Protein AF-0000000084606808 (afdb_homodimer)

Solvent-accessible surface area (backbone atoms only — not comparable to full-atom values): 11299 Å² total; per-residue (Å²): 77,77,67,40,78,45,85,45,70,67,52,46,53,48,52,33,62,76,34,59,33,28,39,36,39,34,27,41,94,86,36,67,66,25,58,64,44,46,63,56,54,49,55,54,29,53,33,79,92,35,65,79,46,44,37,33,34,35,46,41,80,80,39,40,70,60,33,53,73,70,63,59,85,61,65,27,26,37,38,33,28,49,66,55,37,74,37,36,36,36,45,55,56,52,74,69,48,46,54,53,55,58,56,63,79,103,76,79,67,40,80,44,86,45,70,64,53,47,52,47,52,33,62,76,31,59,32,28,39,37,40,35,27,41,94,87,35,66,66,26,58,65,45,46,61,56,53,48,54,53,29,53,34,79,94,35,66,78,45,45,37,34,35,36,44,42,78,81,40,40,70,62,33,56,74,70,61,59,84,60,65,27,26,36,39,34,28,50,66,55,37,72,36,36,37,35,42,55,56,52,73,69,47,46,54,54,55,57,55,63,79,103

Sequence (212 aa):
MPVHNIQTEDEFQRAISEHGLVIVDFFATWDVDSKTLAPIFVEQSNRDDLQDVVFAKVDVDELAALTGRLGVASTPTFFLYRNGHKAFESVEPGPQGLLQFIGEAKMPVHNIQTEDEFQRAISEHGLVIVDFFATWDVDSKTLAPIFVEQSNRDDLQDVVFAKVDVDELAALTGRLGVASTPTFFLYRNGHKAFESVEPGPQGLLQFIGEAK

Nearest PDB structures (foldseek):
  2j23-assembly1_A  TM=9.295E-01  e=1.849E-10  Malassezia sympodialis
  2j23-assembly2_B  TM=9.199E-01  e=2.766E-10  Malassezia sympodialis
  4pom-assembly2_B  TM=9.218E-01  e=1.584E-09  Homo sapiens
  5zf2-assembly1_A  TM=8.920E-01  e=2.435E-07  Edwardsiella piscicida EIB202
  2b5e-assembly1_A  TM=8.194E-01  e=5.095E-07  Saccharomyces cerevisiae

Secondary structure (DSSP, 8-state):
-PPEEE-SHHHHHHHHHH-SEEEEEEE-TT-HHHHHHHHHHHHHHT-GGGTTSEEEEEETTTTHHHHHHTT--SSSEEEEEETTEEEEEEES--HHHHHHHHHTT-/-PPEEE-SHHHHHHHHHH-SEEEEEEE-TT-HHHHHHHHHHHHHHT-GGGTTSEEEEEETTTTHHHHHHTT--SSSEEEEEETTEEEEEEES--HHHHHHHHHTT-

Radius of gyration: 17.09 Å; Cα contacts (8 Å, |Δi|>4): 391; chains: 2; bounding box: 34×46×42 Å

pLDDT: mean 96.35, std 4.08, range [74.06, 98.94]

Structure (mmCIF, N/CA/C/O backbone):
data_AF-0000000084606808-model_v1
#
loop_
_entity.id
_entity.type
_entity.pdbx_description
1 polymer 'Thioredoxin domain-containing protein'
#
loop_
_atom_site.group_PDB
_atom_site.id
_atom_site.type_symbol
_atom_site.label_atom_id
_atom_site.label_alt_id
_atom_site.label_comp_id
_atom_site.label_asym_id
_atom_site.label_entity_id
_atom_site.label_seq_id
_atom_site.pdbx_PDB_ins_code
_atom_site.Cartn_x
_atom_site.Cartn_y
_atom_site.Cartn_z
_atom_site.occupancy
_atom_site.B_iso_or_equiv
_atom_site.auth_seq_id
_atom_site.auth_comp_id
_atom_site.auth_asym_id
_atom_site.auth_atom_id
_atom_site.pdbx_PDB_model_num
ATOM 1 N N . MET A 1 1 ? -3.5 22.891 -0.411 1 74.38 1 MET A N 1
ATOM 2 C CA . MET A 1 1 ? -3.895 22.953 0.994 1 74.38 1 MET A CA 1
ATOM 3 C C . MET A 1 1 ? -2.746 22.531 1.901 1 74.38 1 MET A C 1
ATOM 5 O O . MET A 1 1 ? -1.924 21.688 1.517 1 74.38 1 MET A O 1
ATOM 9 N N . PRO A 1 2 ? -2.715 23.125 3.072 1 89.62 2 PRO A N 1
ATOM 10 C CA . PRO A 1 2 ? -1.572 22.797 3.932 1 89.62 2 PRO A CA 1
ATOM 11 C C . PRO A 1 2 ? -1.576 21.344 4.406 1 89.62 2 PRO A C 1
ATOM 13 O O . PRO A 1 2 ? -2.639 20.734 4.5 1 89.62 2 PRO A O 1
ATOM 16 N N . VAL A 1 3 ? -0.373 20.812 4.586 1 98.06 3 VAL A N 1
ATOM 17 C CA . VAL A 1 3 ? -0.205 19.5 5.207 1 98.06 3 VAL A CA 1
ATOM 18 C C . VAL A 1 3 ? -0.488 19.594 6.703 1 98.06 3 VAL A C 1
ATOM 20 O O . VAL A 1 3 ? 0.134 20.391 7.41 1 98.06 3 VAL A O 1
ATOM 23 N N . HIS A 1 4 ? -1.377 18.797 7.168 1 98.25 4 HIS A N 1
ATOM 24 C CA . HIS A 1 4 ? -1.773 18.844 8.57 1 98.25 4 HIS A CA 1
ATOM 25 C C . HIS A 1 4 ? -0.803 18.047 9.438 1 98.25 4 HIS A C 1
ATOM 27 O O . HIS A 1 4 ? -0.553 16.875 9.18 1 98.25 4 HIS A O 1
ATOM 33 N N . ASN A 1 5 ? -0.332 18.688 10.453 1 98.44 5 ASN A N 1
ATOM 34 C CA . ASN A 1 5 ? 0.54 18.016 11.406 1 98.44 5 ASN A CA 1
ATOM 35 C C . ASN A 1 5 ? -0.261 17.344 12.523 1 98.44 5 ASN A C 1
ATOM 37 O O . ASN A 1 5 ? -0.821 18.031 13.383 1 98.44 5 ASN A O 1
ATOM 41 N N . ILE A 1 6 ? -0.301 16.125 12.562 1 98.81 6 ILE A N 1
ATOM 42 C CA . ILE A 1 6 ? -1.043 15.352 13.555 1 98.81 6 ILE A CA 1
ATOM 43 C C . ILE A 1 6 ? -0.162 15.102 14.781 1 98.81 6 ILE A C 1
ATOM 45 O O . ILE A 1 6 ? 0.944 14.57 14.656 1 98.81 6 ILE A O 1
ATOM 49 N N . GLN A 1 7 ? -0.698 15.398 15.984 1 98.31 7 GLN A N 1
ATOM 50 C CA . GLN A 1 7 ? 0.144 15.32 17.172 1 98.31 7 GLN A CA 1
ATOM 51 C C . GLN A 1 7 ? -0.463 14.391 18.219 1 98.31 7 GLN A C 1
ATOM 53 O O . GLN A 1 7 ? 0.162 14.102 19.234 1 98.31 7 GLN A O 1
ATOM 58 N N . THR A 1 8 ? -1.712 13.953 17.984 1 98.56 8 THR A N 1
ATOM 59 C CA . THR A 1 8 ? -2.355 13.016 18.891 1 98.56 8 THR A CA 1
ATOM 60 C C . THR A 1 8 ? -3.088 11.922 18.109 1 98.56 8 THR A C 1
ATOM 62 O O . THR A 1 8 ? -3.426 12.109 16.938 1 98.56 8 THR A O 1
ATOM 65 N N . GLU A 1 9 ? -3.34 10.883 18.844 1 98.25 9 GLU A N 1
ATOM 66 C CA . GLU A 1 9 ? -4.102 9.797 18.234 1 98.25 9 GLU A CA 1
ATOM 67 C C . GLU A 1 9 ? -5.523 10.234 17.906 1 98.25 9 GLU A C 1
ATOM 69 O O . GLU A 1 9 ? -6.086 9.828 16.875 1 98.25 9 GLU A O 1
ATOM 74 N N . ASP A 1 10 ? -6.043 11.016 18.734 1 98.44 10 ASP A N 1
ATOM 75 C CA . ASP A 1 10 ? -7.391 11.523 18.484 1 98.44 10 ASP A CA 1
ATOM 76 C C . ASP A 1 10 ? -7.445 12.352 17.203 1 98.44 10 ASP A C 1
ATOM 78 O O . ASP A 1 10 ? -8.391 12.234 16.422 1 98.44 10 ASP A O 1
ATOM 82 N N . GLU A 1 11 ? -6.523 13.188 17.031 1 98.56 11 GLU A N 1
ATOM 83 C CA . GLU A 1 11 ? -6.441 13.984 15.812 1 98.56 11 GLU A CA 1
ATOM 84 C C . GLU A 1 11 ? -6.348 13.102 14.57 1 98.56 11 GLU A C 1
ATOM 86 O O . GLU A 1 11 ? -6.973 13.383 13.547 1 98.56 11 GLU A O 1
ATOM 91 N N . PHE A 1 12 ? -5.555 12.078 14.703 1 98.81 12 PHE A N 1
ATOM 92 C CA . PHE A 1 12 ? -5.406 11.117 13.609 1 98.81 12 PHE A CA 1
ATOM 93 C C . PHE A 1 12 ? -6.746 10.492 13.25 1 98.81 12 PHE A C 1
ATOM 95 O O . PHE A 1 12 ? -7.152 10.516 12.086 1 98.81 12 PHE A O 1
ATOM 102 N N . GLN A 1 13 ? -7.445 10.008 14.242 1 98.44 13 GLN A N 1
ATOM 103 C CA . GLN A 1 13 ? -8.734 9.352 14.039 1 98.44 13 GLN A CA 1
ATOM 104 C C . GLN A 1 13 ? -9.742 10.305 13.406 1 98.44 13 GLN A C 1
ATOM 106 O O . GLN A 1 13 ? -10.477 9.922 12.492 1 98.44 13 GLN A O 1
ATOM 111 N N . ARG A 1 14 ? -9.758 11.531 13.867 1 98.44 14 ARG A N 1
ATOM 112 C CA . ARG A 1 14 ? -10.656 12.531 13.312 1 98.44 14 ARG A CA 1
ATOM 113 C C . ARG A 1 14 ? -10.336 12.797 11.844 1 98.44 14 ARG A C 1
ATOM 115 O O . ARG A 1 14 ? -11.242 12.883 11.016 1 98.44 14 ARG A O 1
ATOM 122 N N . ALA A 1 15 ? -9.016 12.875 11.57 1 98.06 15 ALA A N 1
ATOM 123 C CA . ALA A 1 15 ? -8.594 13.18 10.203 1 98.06 15 ALA A CA 1
ATOM 124 C C . ALA A 1 15 ? -9.102 12.117 9.227 1 98.06 15 ALA A C 1
ATOM 126 O O . ALA A 1 15 ? -9.656 12.445 8.172 1 98.06 15 ALA A O 1
ATOM 127 N N . ILE A 1 16 ? -8.977 10.867 9.562 1 97.94 16 ILE A N 1
ATOM 128 C CA . ILE A 1 16 ? -9.297 9.812 8.609 1 97.94 16 ILE A CA 1
ATOM 129 C C . ILE A 1 16 ? -10.805 9.547 8.609 1 97.94 16 ILE A C 1
ATOM 131 O O . ILE A 1 16 ? -11.352 9.039 7.633 1 97.94 16 ILE A O 1
ATOM 135 N N . SER A 1 17 ? -11.492 9.906 9.719 1 97.88 17 SER A N 1
ATOM 136 C CA . SER A 1 17 ? -12.922 9.617 9.805 1 97.88 17 SER A CA 1
ATOM 137 C C . SER A 1 17 ? -13.75 10.758 9.227 1 97.88 17 SER A C 1
ATOM 139 O O . SER A 1 17 ? -14.852 10.539 8.711 1 97.88 17 SER A O 1
ATOM 141 N N . GLU A 1 18 ? -13.25 11.938 9.266 1 97.56 18 GLU A N 1
ATOM 142 C CA . GLU A 1 18 ? -14.047 13.109 8.898 1 97.56 18 GLU A CA 1
ATOM 143 C C . GLU A 1 18 ? -13.836 13.492 7.438 1 97.56 18 GLU A C 1
ATOM 145 O O . GLU A 1 18 ? -14.539 14.352 6.91 1 97.56 18 GLU A O 1
ATOM 150 N N . HIS A 1 19 ? -12.898 12.906 6.824 1 96.69 19 HIS A N 1
ATOM 151 C CA . HIS A 1 19 ? -12.594 13.234 5.438 1 96.69 19 HIS A CA 1
ATOM 152 C C . HIS A 1 19 ? -12.633 11.992 4.555 1 96.69 19 HIS A C 1
ATOM 154 O O . HIS A 1 19 ? -12.242 10.906 4.984 1 96.69 19 HIS A O 1
ATOM 160 N N . GLY A 1 20 ? -13.047 12.172 3.346 1 95.94 20 GLY A N 1
ATOM 161 C CA . GLY A 1 20 ? -13.219 11.062 2.424 1 95.94 20 GLY A CA 1
ATOM 162 C C . GLY A 1 20 ? -11.906 10.508 1.905 1 95.94 20 GLY A C 1
ATOM 163 O O . GLY A 1 20 ? -11.789 9.305 1.658 1 95.94 20 GLY A O 1
ATOM 164 N N . LEU A 1 21 ? -10.93 11.352 1.633 1 97.38 21 LEU A N 1
ATOM 165 C CA . LEU A 1 21 ? -9.617 10.984 1.123 1 97.38 21 LEU A CA 1
ATOM 166 C C . LEU A 1 21 ? -8.508 11.641 1.946 1 97.38 21 LEU A C 1
ATOM 168 O O . LEU A 1 21 ? -8.445 12.867 2.041 1 97.38 21 LEU A O 1
ATOM 172 N N . VAL A 1 22 ? -7.672 10.805 2.58 1 98.44 22 VAL A N 1
ATOM 173 C CA . VAL A 1 22 ? -6.586 11.312 3.412 1 98.44 22 VAL A CA 1
ATOM 174 C C . VAL A 1 22 ? -5.289 10.586 3.064 1 98.44 22 VAL A C 1
ATOM 176 O O . VAL A 1 22 ? -5.258 9.352 2.99 1 98.44 22 VAL A O 1
ATOM 179 N N . ILE A 1 23 ? -4.27 11.281 2.756 1 98.69 23 ILE A N 1
ATOM 180 C CA . ILE A 1 23 ? -2.93 10.719 2.633 1 98.69 23 ILE A CA 1
ATOM 181 C C . ILE A 1 23 ? -2.096 11.109 3.852 1 98.69 23 ILE A C 1
ATOM 183 O O . ILE A 1 23 ? -2.01 12.289 4.203 1 98.69 23 ILE A O 1
ATOM 187 N N . VAL A 1 24 ? -1.528 10.102 4.453 1 98.88 24 VAL A N 1
ATOM 188 C CA . VAL A 1 24 ? -0.746 10.352 5.66 1 98.88 24 VAL A CA 1
ATOM 189 C C . VAL A 1 24 ? 0.715 9.984 5.414 1 98.88 24 VAL A C 1
ATOM 191 O O . VAL A 1 24 ? 1.016 8.867 4.973 1 98.88 24 VAL A O 1
ATOM 194 N N . ASP A 1 25 ? 1.573 10.914 5.68 1 98.88 25 ASP A N 1
ATOM 195 C CA . ASP A 1 25 ? 3.021 10.727 5.68 1 98.88 25 ASP A CA 1
ATOM 196 C C . ASP A 1 25 ? 3.523 10.359 7.078 1 98.88 25 ASP A C 1
ATOM 198 O O . ASP A 1 25 ? 3.516 11.195 7.98 1 98.88 25 ASP A O 1
ATOM 202 N N . PHE A 1 26 ? 3.875 9.156 7.27 1 98.94 26 PHE A N 1
ATOM 203 C CA . PHE A 1 26 ? 4.578 8.758 8.484 1 98.94 26 PHE A CA 1
ATOM 204 C C . PHE A 1 26 ? 6.078 8.977 8.336 1 98.94 26 PHE A C 1
ATOM 206 O O . PHE A 1 26 ? 6.742 8.273 7.574 1 98.94 26 PHE A O 1
ATOM 213 N N . PHE A 1 27 ? 6.574 9.883 9.133 1 98.81 27 PHE A N 1
ATOM 214 C CA . PHE A 1 27 ? 7.941 10.344 8.906 1 98.81 27 PHE A CA 1
ATOM 215 C C . PHE A 1 27 ? 8.711 10.406 10.219 1 98.81 27 PHE A C 1
ATOM 217 O O . PHE A 1 27 ? 8.125 10.258 11.297 1 98.81 27 PHE A O 1
ATOM 224 N N . ALA A 1 28 ? 9.992 10.531 10.047 1 98.69 28 ALA A N 1
ATOM 225 C CA . ALA A 1 28 ? 10.883 10.875 11.156 1 98.69 28 ALA A CA 1
ATOM 226 C C . ALA A 1 28 ? 11.727 12.102 10.828 1 98.69 28 ALA A C 1
ATOM 228 O O . ALA A 1 28 ? 12.188 12.258 9.695 1 98.69 28 ALA A O 1
ATOM 229 N N . THR A 1 29 ? 11.961 12.938 11.797 1 97.75 29 THR A N 1
ATOM 230 C CA . THR A 1 29 ? 12.688 14.18 11.562 1 97.75 29 THR A CA 1
ATOM 231 C C . THR A 1 29 ? 14.164 13.898 11.281 1 97.75 29 THR A C 1
ATOM 233 O O . THR A 1 29 ? 14.859 14.719 10.695 1 97.75 29 THR A O 1
ATOM 236 N N . TRP A 1 30 ? 14.688 12.758 11.719 1 98.12 30 TRP A N 1
ATOM 237 C CA . TRP A 1 30 ? 16.109 12.414 11.586 1 98.12 30 TRP A CA 1
ATOM 238 C C . TRP A 1 30 ? 16.328 11.539 10.352 1 98.12 30 TRP A C 1
ATOM 240 O O . TRP A 1 30 ? 17.453 11.094 10.109 1 98.12 30 TRP A O 1
ATOM 250 N N . ASP A 1 31 ? 15.406 11.305 9.672 1 97.56 31 ASP A N 1
ATOM 251 C CA . ASP A 1 31 ? 15.516 10.414 8.523 1 97.56 31 ASP A CA 1
ATOM 252 C C . ASP A 1 31 ? 15.664 11.211 7.223 1 97.56 31 ASP A C 1
ATOM 254 O O . ASP A 1 31 ? 14.773 11.969 6.848 1 97.56 31 ASP A O 1
ATOM 258 N N . VAL A 1 32 ? 16.672 10.984 6.457 1 97.75 32 VAL A N 1
ATOM 259 C CA . VAL A 1 32 ? 17.047 11.781 5.293 1 97.75 32 VAL A CA 1
ATOM 260 C C . VAL A 1 32 ? 16 11.609 4.191 1 97.75 32 VAL A C 1
ATOM 262 O O . VAL A 1 32 ? 15.633 12.578 3.521 1 97.75 32 VAL A O 1
ATOM 265 N N . ASP A 1 33 ? 15.555 10.422 3.98 1 98 33 ASP A N 1
ATOM 266 C CA . ASP A 1 33 ? 14.555 10.18 2.947 1 98 33 ASP A CA 1
ATOM 267 C C . ASP A 1 33 ? 13.25 10.898 3.268 1 98 33 ASP A C 1
ATOM 269 O O . ASP A 1 33 ? 12.602 11.453 2.375 1 98 33 ASP A O 1
ATOM 273 N N . SER A 1 34 ? 12.867 10.875 4.473 1 98.5 34 SER A N 1
ATOM 274 C CA . SER A 1 34 ? 11.695 11.641 4.891 1 98.5 34 SER A CA 1
ATOM 275 C C . SER A 1 34 ? 11.859 13.125 4.574 1 98.5 34 SER A C 1
ATOM 277 O O . SER A 1 34 ? 10.945 13.758 4.043 1 98.5 34 SER A O 1
ATOM 279 N N . LYS A 1 35 ? 12.977 13.586 4.93 1 98.06 35 LYS A N 1
ATOM 280 C CA . LYS A 1 35 ? 13.25 15 4.684 1 98.06 35 LYS A CA 1
ATOM 281 C C . LYS A 1 35 ? 13.227 15.312 3.188 1 98.06 35 LYS A C 1
ATOM 283 O O . LYS A 1 35 ? 12.711 16.359 2.771 1 98.06 35 LYS A O 1
ATOM 288 N N . THR A 1 36 ? 13.719 14.477 2.438 1 98.12 36 THR A N 1
ATOM 289 C CA . THR A 1 36 ? 13.812 14.648 0.992 1 98.12 36 THR A CA 1
ATOM 290 C C . THR A 1 36 ? 12.422 14.672 0.361 1 98.12 36 THR A C 1
ATOM 292 O O . THR A 1 36 ? 12.172 15.43 -0.577 1 98.12 36 THR A O 1
ATOM 295 N N . LEU A 1 37 ? 11.508 13.883 0.848 1 98.44 37 LEU A N 1
ATOM 296 C CA . LEU A 1 37 ? 10.195 13.734 0.219 1 98.44 37 LEU A CA 1
ATOM 297 C C . LEU A 1 37 ? 9.227 14.789 0.738 1 98.44 37 LEU A C 1
ATOM 299 O O . LEU A 1 37 ? 8.203 15.062 0.098 1 98.44 37 LEU A O 1
ATOM 303 N N . ALA A 1 38 ? 9.547 15.367 1.832 1 98.19 38 ALA A N 1
ATOM 304 C CA . ALA A 1 38 ? 8.633 16.297 2.49 1 98.19 38 ALA A CA 1
ATOM 305 C C . ALA A 1 38 ? 8.25 17.453 1.557 1 98.19 38 ALA A C 1
ATOM 307 O O . ALA A 1 38 ? 7.066 17.75 1.39 1 98.19 38 ALA A O 1
ATOM 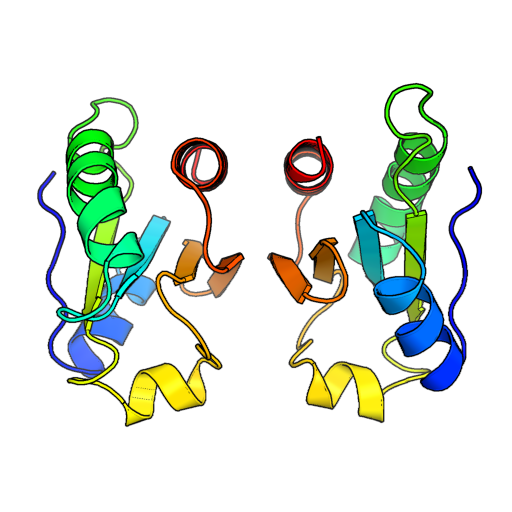308 N N . PRO A 1 39 ? 9.242 18.078 0.865 1 98.12 39 PRO A N 1
ATOM 309 C CA . PRO A 1 39 ? 8.867 19.188 -0.025 1 98.12 39 PRO A CA 1
ATOM 310 C C . PRO A 1 39 ? 7.973 18.734 -1.177 1 98.12 39 PRO A C 1
ATOM 312 O O . PRO A 1 39 ? 7.102 19.484 -1.619 1 98.12 39 PRO A O 1
ATOM 315 N N . ILE A 1 40 ? 8.211 17.578 -1.669 1 98 40 ILE A N 1
ATOM 316 C CA . ILE A 1 40 ? 7.387 17.031 -2.742 1 98 40 ILE A CA 1
ATOM 317 C C . ILE A 1 40 ? 5.957 16.828 -2.242 1 98 40 ILE A C 1
ATOM 319 O O . ILE A 1 40 ? 4.996 17.172 -2.93 1 98 40 ILE A O 1
ATOM 323 N N . PHE A 1 41 ? 5.863 16.297 -1.065 1 98.62 41 PHE A N 1
ATOM 324 C CA . PHE A 1 41 ? 4.57 16.062 -0.44 1 98.62 41 PHE A CA 1
ATOM 325 C C . PHE A 1 41 ? 3.799 17.359 -0.274 1 98.62 41 PHE A C 1
ATOM 327 O O . PHE A 1 41 ? 2.613 17.438 -0.603 1 98.62 41 PHE A O 1
ATOM 334 N N . VAL A 1 42 ? 4.441 18.375 0.114 1 98.12 42 VAL A N 1
ATOM 335 C CA . VAL A 1 42 ? 3.844 19.703 0.295 1 98.12 42 VAL A CA 1
ATOM 336 C C . VAL A 1 42 ? 3.416 20.266 -1.058 1 98.12 42 VAL A C 1
ATOM 338 O O . VAL A 1 42 ? 2.316 20.812 -1.191 1 98.12 42 VAL A O 1
ATOM 341 N N . GLU A 1 43 ? 4.297 20.125 -1.993 1 97.5 43 GLU A N 1
ATOM 342 C CA . GLU A 1 43 ? 3.975 20.609 -3.332 1 97.5 43 GLU A CA 1
ATOM 343 C C . GLU A 1 43 ? 2.703 19.953 -3.865 1 97.5 43 GLU A C 1
ATOM 345 O O . GLU A 1 43 ? 1.845 20.641 -4.438 1 97.5 43 GLU A O 1
ATOM 350 N N . GLN A 1 44 ? 2.598 18.672 -3.682 1 97.25 44 GLN A N 1
ATOM 351 C CA . GLN A 1 44 ? 1.424 17.938 -4.148 1 97.25 44 GLN A CA 1
ATOM 352 C C . GLN A 1 44 ? 0.17 18.375 -3.398 1 97.25 44 GLN A C 1
ATOM 354 O O . GLN A 1 44 ? -0.913 18.469 -3.982 1 97.25 44 GLN A O 1
ATOM 359 N N . SER A 1 45 ? 0.28 18.688 -2.146 1 97.56 45 SER A N 1
ATOM 360 C CA . SER A 1 45 ? -0.859 19.109 -1.334 1 97.56 45 SER A CA 1
ATOM 361 C C . SER A 1 45 ? -1.44 20.422 -1.827 1 97.56 45 SER A C 1
ATOM 363 O O . SER A 1 45 ? -2.584 20.766 -1.515 1 97.56 45 SER A O 1
ATOM 365 N N . ASN A 1 46 ? -0.677 21.125 -2.598 1 96.88 46 ASN A N 1
ATOM 366 C CA . ASN A 1 46 ? -1.09 22.438 -3.059 1 96.88 46 ASN A CA 1
ATOM 367 C C . ASN A 1 46 ? -1.698 22.391 -4.457 1 96.88 46 ASN A C 1
ATOM 369 O O . ASN A 1 46 ? -2.17 23.391 -4.977 1 96.88 46 ASN A O 1
ATOM 373 N N . ARG A 1 47 ? -1.722 21.281 -4.992 1 95.81 47 ARG A N 1
ATOM 374 C CA . ARG A 1 47 ? -2.252 21.156 -6.348 1 95.81 47 ARG A CA 1
ATOM 375 C C . ARG A 1 47 ? -3.764 21.359 -6.363 1 95.81 47 ARG A C 1
ATOM 377 O O . ARG A 1 47 ? -4.469 20.859 -5.484 1 95.81 47 ARG A O 1
ATOM 384 N N . ASP A 1 48 ? -4.242 21.891 -7.453 1 94.12 48 ASP A N 1
ATOM 385 C CA . ASP A 1 48 ? -5.656 22.219 -7.594 1 94.12 48 ASP A CA 1
ATOM 386 C C . ASP A 1 48 ? -6.496 20.953 -7.762 1 94.12 48 ASP A C 1
ATOM 388 O O . ASP A 1 48 ? -7.629 20.891 -7.285 1 94.12 48 ASP A O 1
ATOM 392 N N . ASP A 1 49 ? -5.973 20.047 -8.375 1 93.62 49 ASP A N 1
ATOM 393 C CA . ASP A 1 49 ? -6.742 18.844 -8.672 1 93.62 49 ASP A CA 1
ATOM 394 C C . ASP A 1 49 ? -6.754 17.891 -7.48 1 93.62 49 ASP A C 1
ATOM 396 O O . ASP A 1 49 ? -7.348 16.797 -7.547 1 93.62 49 ASP A O 1
ATOM 400 N N . LEU A 1 50 ? -6.121 18.281 -6.375 1 95.5 50 LEU A N 1
ATOM 401 C CA . LEU A 1 50 ? -6.066 17.453 -5.176 1 95.5 50 LEU A CA 1
ATOM 402 C C . LEU A 1 50 ? -6.672 18.188 -3.98 1 95.5 50 LEU A C 1
ATOM 404 O O . LEU A 1 50 ? -6.375 17.859 -2.83 1 95.5 50 LEU A O 1
ATOM 408 N N . GLN A 1 51 ? -7.477 19.062 -4.246 1 93.88 51 GLN A N 1
ATOM 409 C CA . GLN A 1 51 ? -8.039 19.922 -3.205 1 93.88 51 GLN A CA 1
ATOM 410 C C . GLN A 1 51 ? -8.984 19.141 -2.299 1 93.88 51 GLN A C 1
ATOM 412 O O . GLN A 1 51 ? -9.242 19.531 -1.162 1 93.88 51 GLN A O 1
ATOM 417 N N . ASP A 1 52 ? -9.469 18.047 -2.799 1 94.44 52 ASP A N 1
ATOM 418 C CA . ASP A 1 52 ? -10.391 17.234 -2.012 1 94.44 52 ASP A CA 1
ATOM 419 C C . ASP A 1 52 ? -9.648 16.188 -1.188 1 94.44 52 ASP A C 1
ATOM 421 O O . ASP A 1 52 ? -10.266 15.414 -0.448 1 94.44 52 ASP A O 1
ATOM 425 N N . VAL A 1 53 ? -8.375 16.203 -1.275 1 97.25 53 VAL A N 1
ATOM 426 C CA . VAL A 1 53 ? -7.543 15.25 -0.54 1 97.25 53 VAL A CA 1
ATOM 427 C C . VAL A 1 53 ? -6.898 15.953 0.654 1 97.25 53 VAL A C 1
ATOM 429 O O . VAL A 1 53 ? -6.293 17.016 0.505 1 97.25 53 VAL A O 1
ATOM 432 N N . VAL A 1 54 ? -7.039 15.375 1.827 1 98 54 VAL A N 1
ATOM 433 C CA . VAL A 1 54 ? -6.355 15.891 3.006 1 98 54 VAL A CA 1
ATOM 434 C C . VAL A 1 54 ? -4.957 15.281 3.104 1 98 54 VAL A C 1
ATOM 436 O O . VAL A 1 54 ? -4.801 14.062 3.037 1 98 54 VAL A O 1
ATOM 439 N N . PHE A 1 55 ? -4.004 16.109 3.156 1 98.69 55 PHE A N 1
ATOM 440 C CA . PHE A 1 55 ? -2.625 15.695 3.393 1 98.69 55 PHE A CA 1
ATOM 441 C C . PHE A 1 55 ? -2.244 15.883 4.855 1 98.69 55 PHE A C 1
ATOM 443 O O . PHE A 1 55 ? -2.424 16.969 5.414 1 98.69 55 PHE A O 1
ATOM 450 N N . ALA A 1 56 ? -1.775 14.828 5.496 1 98.88 56 ALA A N 1
ATOM 451 C CA . ALA A 1 56 ? -1.378 14.875 6.902 1 98.88 56 ALA A CA 1
ATOM 452 C C . ALA A 1 56 ? -0.006 14.242 7.105 1 98.88 56 ALA A C 1
ATOM 454 O O . ALA A 1 56 ? 0.491 13.523 6.23 1 98.88 56 ALA A O 1
ATOM 455 N N . LYS A 1 57 ? 0.587 14.57 8.18 1 98.81 57 LYS A N 1
ATOM 456 C CA . LYS A 1 57 ? 1.869 13.961 8.523 1 98.81 57 LYS A CA 1
ATOM 457 C C . LYS A 1 57 ? 1.917 13.586 10 1 98.81 57 LYS A C 1
ATOM 459 O O . LYS A 1 57 ? 1.358 14.289 10.844 1 98.81 57 LYS A O 1
ATOM 464 N N . VAL A 1 58 ? 2.535 12.508 10.289 1 98.88 58 VAL A N 1
ATOM 465 C CA . VAL A 1 58 ? 2.676 11.953 11.633 1 98.88 58 VAL A CA 1
ATOM 466 C C . VAL A 1 58 ? 4.141 11.617 11.906 1 98.88 58 VAL A C 1
ATOM 468 O O . VAL A 1 58 ? 4.758 10.852 11.164 1 98.88 58 VAL A O 1
ATOM 471 N N . ASP A 1 59 ? 4.676 12.203 12.945 1 98.88 59 ASP A N 1
ATOM 472 C CA . ASP A 1 59 ? 6.016 11.852 13.398 1 98.88 59 ASP A CA 1
ATOM 473 C C . ASP A 1 59 ? 6.008 10.531 14.164 1 98.88 59 ASP A C 1
ATOM 475 O O . ASP A 1 59 ? 5.387 10.422 15.227 1 98.88 59 ASP A O 1
ATOM 479 N N . VAL A 1 60 ? 6.738 9.555 13.633 1 98.69 60 VAL A N 1
ATOM 480 C CA . VAL A 1 60 ? 6.656 8.203 14.18 1 98.69 60 VAL A CA 1
ATOM 481 C C . VAL A 1 60 ? 7.266 8.172 15.578 1 98.69 60 VAL A C 1
ATOM 483 O O . VAL A 1 60 ? 6.906 7.324 16.406 1 98.69 60 VAL A O 1
ATOM 486 N N . ASP A 1 61 ? 8.164 9.055 15.844 1 98.38 61 ASP A N 1
ATOM 487 C CA . ASP A 1 61 ? 8.766 9.125 17.172 1 98.38 61 ASP A CA 1
ATOM 488 C C . ASP A 1 61 ? 7.797 9.734 18.188 1 98.38 61 ASP A C 1
ATOM 490 O O . ASP A 1 61 ? 7.73 9.289 19.328 1 98.38 61 ASP A O 1
ATOM 494 N N . GLU A 1 62 ? 7.012 10.711 17.781 1 98.31 62 GLU A N 1
ATOM 495 C CA . GLU A 1 62 ? 6.082 11.414 18.656 1 98.31 62 GLU A CA 1
ATOM 496 C C . GLU A 1 62 ? 4.848 10.57 18.938 1 98.31 62 GLU A C 1
ATOM 498 O O . GLU A 1 62 ? 4.258 10.664 20.016 1 98.31 62 GLU A O 1
ATOM 503 N N . LEU A 1 63 ? 4.441 9.797 17.984 1 98.56 63 LEU A N 1
ATOM 504 C CA . LEU A 1 63 ? 3.266 8.945 18.141 1 98.56 63 LEU A CA 1
ATOM 505 C C . LEU A 1 63 ? 3.619 7.48 17.938 1 98.56 63 LEU A C 1
ATOM 507 O O . LEU A 1 63 ? 2.98 6.785 17.156 1 98.56 63 LEU A O 1
ATOM 511 N N . ALA A 1 64 ? 4.539 7.02 18.703 1 97.88 64 ALA A N 1
ATOM 512 C CA . ALA A 1 64 ? 5.129 5.691 18.547 1 97.88 64 ALA A CA 1
ATOM 513 C C . ALA A 1 64 ? 4.086 4.602 18.781 1 97.88 64 ALA A C 1
ATOM 515 O O . ALA A 1 64 ? 4.051 3.604 18.047 1 97.88 64 ALA A O 1
ATOM 516 N N . ALA A 1 65 ? 3.285 4.785 19.734 1 98.06 65 ALA A N 1
ATOM 517 C CA . ALA A 1 65 ? 2.266 3.781 20.031 1 98.06 65 ALA A CA 1
ATOM 518 C C . ALA A 1 65 ? 1.298 3.619 18.859 1 98.06 65 ALA A C 1
ATOM 520 O O . ALA A 1 65 ? 0.973 2.496 18.469 1 98.06 65 ALA A O 1
ATOM 521 N N . LEU A 1 66 ? 0.843 4.695 18.297 1 98.06 66 LEU A N 1
ATOM 522 C CA . LEU A 1 66 ? -0.074 4.68 17.172 1 98.06 66 LEU A CA 1
ATOM 523 C C . LEU A 1 66 ? 0.567 4.008 15.961 1 98.06 66 LEU A C 1
ATOM 525 O O . LEU A 1 66 ? -0.022 3.102 15.367 1 98.06 66 LEU A O 1
ATOM 529 N N . THR A 1 67 ? 1.814 4.441 15.617 1 98.12 67 THR A N 1
ATOM 530 C CA . THR A 1 67 ? 2.445 3.949 14.391 1 98.12 67 THR A CA 1
ATOM 531 C C . THR A 1 67 ? 2.82 2.477 14.531 1 98.12 67 THR A C 1
ATOM 533 O O . THR A 1 67 ? 2.781 1.727 13.555 1 98.12 67 THR A O 1
ATOM 536 N N . GLY A 1 68 ? 3.172 2.066 15.758 1 96.31 68 GLY A N 1
ATOM 537 C CA . GLY A 1 68 ? 3.365 0.647 16.016 1 96.31 68 GLY A CA 1
ATOM 538 C C . GLY A 1 68 ? 2.123 -0.182 15.75 1 96.31 68 GLY A C 1
ATOM 539 O O . GLY A 1 68 ? 2.189 -1.215 15.078 1 96.31 68 GLY A O 1
ATOM 540 N N . ARG A 1 69 ? 1.004 0.296 16.203 1 95.69 69 ARG A N 1
ATOM 541 C CA . ARG A 1 69 ? -0.259 -0.411 16 1 95.69 69 ARG A CA 1
ATOM 542 C C . ARG A 1 69 ? -0.647 -0.452 14.531 1 95.69 69 ARG A C 1
ATOM 544 O O . ARG A 1 69 ? -1.287 -1.404 14.078 1 95.69 69 ARG A O 1
ATOM 551 N N . LEU A 1 70 ? -0.273 0.544 13.852 1 95.94 70 LEU A N 1
ATOM 552 C CA . LEU A 1 70 ? -0.618 0.629 12.438 1 95.94 70 LEU A CA 1
ATOM 553 C C . LEU A 1 70 ? 0.342 -0.202 11.586 1 95.94 70 LEU A C 1
ATOM 555 O O . LEU A 1 70 ? 0.147 -0.344 10.383 1 95.94 70 LEU A O 1
ATOM 559 N N . GLY A 1 71 ? 1.388 -0.652 12.227 1 93.75 71 GLY A N 1
ATOM 560 C CA . GLY A 1 71 ? 2.334 -1.503 11.523 1 93.75 71 GLY A CA 1
ATOM 561 C C . GLY A 1 71 ? 3.344 -0.72 10.703 1 93.75 71 GLY A C 1
ATOM 562 O O . GLY A 1 71 ? 3.914 -1.245 9.742 1 93.75 71 GLY A O 1
ATOM 563 N N . VAL A 1 72 ? 3.539 0.521 11.008 1 97.06 72 VAL A N 1
ATOM 564 C CA . VAL A 1 72 ? 4.555 1.321 10.336 1 97.06 72 VAL A CA 1
ATOM 565 C C . VAL A 1 72 ? 5.938 0.948 10.859 1 97.06 72 VAL A C 1
ATOM 567 O O . VAL A 1 72 ? 6.293 1.28 11.992 1 97.06 72 VAL A O 1
ATOM 570 N N . ALA A 1 73 ? 6.715 0.35 10.039 1 93.06 73 ALA A N 1
ATOM 571 C CA . ALA A 1 73 ? 7.973 -0.219 10.516 1 93.06 73 ALA A CA 1
ATOM 572 C C . ALA A 1 73 ? 9.164 0.563 9.984 1 93.06 73 ALA A C 1
ATOM 574 O O . ALA A 1 73 ? 10.297 0.37 10.438 1 93.06 73 ALA A O 1
ATOM 575 N N . SER A 1 74 ? 8.906 1.388 9.062 1 96.75 74 SER A N 1
ATOM 576 C CA . SER A 1 74 ? 9.977 2.195 8.477 1 96.75 74 SER A CA 1
ATOM 577 C C . SER A 1 74 ? 9.438 3.518 7.941 1 96.75 74 SER A C 1
ATOM 579 O O . SER A 1 74 ? 8.219 3.691 7.809 1 96.75 74 SER A O 1
ATOM 581 N N . THR A 1 75 ? 10.414 4.434 7.723 1 98 75 THR A N 1
ATOM 582 C CA . THR A 1 75 ? 10.031 5.746 7.223 1 98 75 THR A CA 1
ATOM 583 C C . THR A 1 75 ? 10.867 6.133 6.008 1 98 75 THR A C 1
ATOM 585 O O . THR A 1 75 ? 12.008 5.691 5.871 1 98 75 THR A O 1
ATOM 588 N N . PRO A 1 76 ? 10.242 6.977 5.145 1 98.56 76 PRO A N 1
ATOM 589 C CA . PRO A 1 76 ? 8.836 7.387 5.172 1 98.56 76 PRO A CA 1
ATOM 590 C C . PRO A 1 76 ? 7.891 6.281 4.711 1 98.56 76 PRO A C 1
ATOM 592 O O . PRO A 1 76 ? 8.281 5.418 3.918 1 98.56 76 PRO A O 1
ATOM 595 N N . THR A 1 77 ? 6.77 6.141 5.266 1 98.62 77 THR A N 1
ATOM 596 C CA . THR A 1 77 ? 5.656 5.301 4.836 1 98.62 77 THR A CA 1
ATOM 597 C C . THR A 1 77 ? 4.395 6.137 4.629 1 98.62 77 THR A C 1
ATOM 599 O O . THR A 1 77 ? 4.102 7.031 5.422 1 98.62 77 THR A O 1
ATOM 602 N N . PHE A 1 78 ? 3.689 5.863 3.557 1 98.69 78 PHE A N 1
ATOM 603 C CA . PHE A 1 78 ? 2.486 6.621 3.236 1 98.69 78 PHE A CA 1
ATOM 604 C C . PHE A 1 78 ? 1.263 5.711 3.209 1 98.69 78 PHE A C 1
ATOM 606 O O . PHE A 1 78 ? 1.322 4.598 2.682 1 98.69 78 PHE A O 1
ATOM 613 N N . PHE A 1 79 ? 0.22 6.18 3.828 1 98.56 79 PHE A N 1
ATOM 614 C CA . PHE A 1 79 ? -1.077 5.52 3.746 1 98.56 79 PHE A CA 1
ATOM 615 C C . PHE A 1 79 ? -2.088 6.398 3.02 1 98.56 79 PHE A C 1
ATOM 617 O O . PHE A 1 79 ? -2.109 7.613 3.211 1 98.56 79 PHE A O 1
ATOM 624 N N . LEU A 1 80 ? -2.881 5.824 2.207 1 98 80 LEU A N 1
ATOM 625 C CA . LEU A 1 80 ? -4.082 6.449 1.662 1 98 80 LEU A CA 1
ATOM 626 C C . LEU A 1 80 ? -5.336 5.867 2.309 1 98 80 LEU A C 1
ATOM 628 O O . LEU A 1 80 ? -5.562 4.656 2.256 1 98 80 LEU A O 1
ATOM 632 N N . TYR A 1 81 ? -6.078 6.723 2.93 1 98.06 81 TYR A N 1
ATOM 633 C CA . TYR A 1 81 ? -7.352 6.332 3.52 1 98.06 81 TYR A CA 1
ATOM 634 C C . TYR A 1 81 ? -8.516 6.793 2.65 1 98.06 81 TYR A C 1
ATOM 636 O O . TYR A 1 81 ? -8.5 7.906 2.115 1 98.06 81 TYR A O 1
ATOM 644 N N . ARG A 1 82 ? -9.453 5.938 2.496 1 96.38 82 ARG A N 1
ATOM 645 C CA . ARG A 1 82 ? -10.742 6.219 1.866 1 96.38 82 ARG A CA 1
ATOM 646 C C . ARG A 1 82 ? -11.891 5.938 2.822 1 96.38 82 ARG A C 1
ATOM 648 O O . ARG A 1 82 ? -12.133 4.785 3.188 1 96.38 82 ARG A O 1
ATOM 655 N N . ASN A 1 83 ? -12.477 6.996 3.248 1 96.19 83 ASN A N 1
ATOM 656 C CA . ASN A 1 83 ? -13.625 6.887 4.141 1 96.19 83 ASN A CA 1
ATOM 657 C C . ASN A 1 83 ? -13.281 6.094 5.398 1 96.19 83 ASN A C 1
ATOM 659 O O . ASN A 1 83 ? -14.008 5.168 5.77 1 96.19 83 ASN A O 1
ATOM 663 N N . GLY A 1 84 ? -12.141 6.391 5.855 1 96.56 84 GLY A N 1
ATOM 664 C CA . GLY A 1 84 ? -11.75 5.867 7.156 1 96.56 84 GLY A CA 1
ATOM 665 C C . GLY A 1 84 ? -11.016 4.543 7.066 1 96.56 84 GLY A C 1
ATOM 666 O O . GLY A 1 84 ? -10.492 4.047 8.07 1 96.56 84 GLY A O 1
ATOM 667 N N . HIS A 1 85 ? -10.922 3.969 5.836 1 95.38 85 HIS A N 1
ATOM 668 C CA . HIS A 1 85 ? -10.281 2.676 5.629 1 95.38 85 HIS A CA 1
ATOM 669 C C . HIS A 1 85 ? -8.984 2.822 4.836 1 95.38 85 HIS A C 1
ATOM 671 O O . HIS A 1 85 ? -8.938 3.559 3.85 1 95.38 85 HIS A O 1
ATOM 677 N N . LYS A 1 86 ? -7.945 2.127 5.336 1 96.75 86 LYS A N 1
ATOM 678 C CA . LYS A 1 86 ? -6.691 2.152 4.586 1 96.75 86 LYS A CA 1
ATOM 679 C C . LYS A 1 86 ? -6.836 1.423 3.252 1 96.75 86 LYS A C 1
ATOM 681 O O . LYS A 1 86 ? -7.121 0.224 3.221 1 96.75 86 LYS A O 1
ATOM 686 N N . ALA A 1 87 ? -6.594 2.16 2.186 1 95.94 87 ALA A N 1
ATOM 687 C CA . ALA A 1 87 ? -6.773 1.605 0.846 1 95.94 87 ALA A CA 1
ATOM 688 C C . ALA A 1 87 ? -5.43 1.234 0.222 1 95.94 87 ALA A C 1
ATOM 690 O O . ALA A 1 87 ? -5.32 0.224 -0.477 1 95.94 87 ALA A O 1
ATOM 691 N N . PHE A 1 88 ? -4.41 2.104 0.408 1 96.44 88 PHE A N 1
ATOM 692 C CA . PHE A 1 88 ? -3.088 1.897 -0.176 1 96.44 88 PHE A CA 1
ATOM 693 C C . PHE A 1 88 ? -1.993 2.219 0.834 1 96.44 88 PHE A C 1
ATOM 695 O O . PHE A 1 88 ? -2.203 3.016 1.752 1 96.44 88 PHE A O 1
ATOM 702 N N . GLU A 1 89 ? -0.921 1.558 0.653 1 97.12 89 GLU A N 1
ATOM 703 C CA . GLU A 1 89 ? 0.289 1.801 1.431 1 97.12 89 GLU A CA 1
ATOM 704 C C . GLU A 1 89 ? 1.529 1.783 0.542 1 97.12 89 GLU A C 1
ATOM 706 O O . GLU A 1 89 ? 1.637 0.958 -0.367 1 97.12 89 GLU A O 1
ATOM 711 N N . SER A 1 90 ? 2.416 2.693 0.784 1 97.5 90 SER A N 1
ATOM 712 C CA . SER A 1 90 ? 3.725 2.727 0.141 1 97.5 90 SER A CA 1
ATOM 713 C C . SER A 1 90 ? 4.844 2.838 1.171 1 97.5 90 SER A C 1
ATOM 715 O O . SER A 1 90 ? 4.852 3.762 1.988 1 97.5 90 SER A O 1
ATOM 717 N N . VAL A 1 91 ? 5.746 1.9 1.094 1 97.5 91 VAL A N 1
ATOM 718 C CA . VAL A 1 91 ? 6.832 1.85 2.068 1 97.5 91 VAL A CA 1
ATOM 719 C C . VAL A 1 91 ? 8.117 2.365 1.432 1 97.5 91 VAL A C 1
ATOM 721 O O . VAL A 1 91 ? 8.625 1.776 0.474 1 97.5 91 VAL A O 1
ATOM 724 N N . GLU A 1 92 ? 8.672 3.451 1.968 1 96.56 92 GLU A N 1
ATOM 725 C CA . GLU A 1 92 ? 9.938 4.059 1.566 1 96.56 92 GLU A CA 1
ATOM 726 C C . GLU A 1 92 ? 9.984 4.281 0.058 1 96.56 92 GLU A C 1
ATOM 728 O O . GLU A 1 92 ? 10.945 3.881 -0.603 1 96.56 92 GLU A O 1
ATOM 733 N N . PRO A 1 93 ? 8.969 5.016 -0.355 1 94.38 93 PRO A N 1
ATOM 734 C CA . PRO A 1 93 ? 9 5.32 -1.787 1 94.38 93 PRO A CA 1
ATOM 735 C C . PRO A 1 93 ? 10.086 6.328 -2.15 1 94.38 93 PRO A C 1
ATOM 737 O O . PRO A 1 93 ? 10.531 7.098 -1.294 1 94.38 93 PRO A O 1
ATOM 740 N N . GLY A 1 94 ? 10.719 6.211 -3.381 1 94.12 94 GLY A N 1
ATOM 741 C CA . GLY A 1 94 ? 11.461 7.34 -3.914 1 94.12 94 GLY A CA 1
ATOM 742 C C . GLY A 1 94 ? 10.57 8.453 -4.426 1 94.12 94 GLY A C 1
ATOM 743 O O . GLY A 1 94 ? 9.352 8.406 -4.262 1 94.12 94 GLY A O 1
ATOM 744 N N . PRO A 1 95 ? 11.164 9.523 -4.879 1 96.31 95 PRO A N 1
ATOM 745 C CA . PRO A 1 95 ? 10.359 10.648 -5.371 1 96.31 95 PRO A CA 1
ATOM 746 C C . PRO A 1 95 ? 9.312 10.219 -6.395 1 96.31 95 PRO A C 1
ATOM 748 O O . PRO A 1 95 ? 8.141 10.602 -6.281 1 96.31 95 PRO A O 1
ATOM 751 N N . GLN A 1 96 ? 9.695 9.445 -7.348 1 93.12 96 GLN A N 1
ATOM 752 C CA . GLN A 1 96 ? 8.758 8.992 -8.367 1 93.12 96 GLN A CA 1
ATOM 753 C C . GLN A 1 96 ? 7.68 8.094 -7.77 1 93.12 96 GLN A C 1
ATOM 755 O O . GLN A 1 96 ? 6.512 8.172 -8.156 1 93.12 96 GLN A O 1
ATOM 760 N N . GLY A 1 97 ? 8.102 7.258 -6.824 1 92.94 97 GLY A N 1
ATOM 761 C CA . GLY A 1 97 ? 7.16 6.391 -6.137 1 92.94 97 GLY A CA 1
ATOM 762 C C . GLY A 1 97 ? 6.109 7.156 -5.352 1 92.94 97 GLY A C 1
ATOM 763 O O . GLY A 1 97 ? 4.938 6.777 -5.34 1 92.94 97 GLY A O 1
ATOM 764 N N . LEU A 1 98 ? 6.543 8.227 -4.754 1 96.62 98 LEU A N 1
ATOM 765 C CA . LEU A 1 98 ? 5.602 9.055 -4.012 1 96.62 98 LEU A CA 1
ATOM 766 C C . LEU A 1 98 ? 4.57 9.68 -4.945 1 96.62 98 LEU A C 1
ATOM 768 O O . LEU A 1 98 ? 3.375 9.68 -4.645 1 96.62 98 LEU A O 1
ATOM 772 N N . LEU A 1 99 ? 5.02 10.156 -6.066 1 94.62 99 LEU A N 1
ATOM 773 C CA . LEU A 1 99 ? 4.105 10.773 -7.02 1 94.62 99 LEU A CA 1
ATOM 774 C C . LEU A 1 99 ? 3.098 9.766 -7.547 1 94.62 99 LEU A C 1
ATOM 776 O O . LEU A 1 99 ? 1.912 10.078 -7.684 1 94.62 99 LEU A O 1
ATOM 780 N N . GLN A 1 100 ? 3.539 8.602 -7.801 1 90.62 100 GLN A N 1
ATOM 781 C CA . GLN A 1 100 ? 2.65 7.531 -8.25 1 90.62 100 GLN A CA 1
ATOM 782 C C . GLN A 1 100 ? 1.632 7.176 -7.172 1 90.62 100 GLN A C 1
ATOM 784 O O . GLN A 1 100 ? 0.448 6.996 -7.465 1 90.62 100 GLN A O 1
ATOM 789 N N . PHE A 1 101 ? 2.1 7.125 -5.98 1 94 101 PHE A N 1
ATOM 790 C CA . PHE A 1 101 ? 1.243 6.809 -4.844 1 94 101 PHE A CA 1
ATOM 791 C C . PHE A 1 101 ? 0.136 7.844 -4.695 1 94 101 PHE A C 1
ATOM 793 O O . PHE A 1 101 ? -1.035 7.492 -4.539 1 94 101 PHE A O 1
ATOM 800 N N . ILE A 1 102 ? 0.548 9.07 -4.832 1 94.94 102 ILE A N 1
ATOM 801 C CA . ILE A 1 102 ? -0.412 10.156 -4.68 1 94.94 102 ILE A CA 1
ATOM 802 C C . ILE A 1 102 ? -1.423 10.117 -5.82 1 94.94 102 ILE A C 1
ATOM 804 O O . ILE A 1 102 ? -2.598 10.438 -5.633 1 94.94 102 ILE A O 1
ATOM 808 N N . GLY A 1 103 ? -1.003 9.672 -6.953 1 88.5 103 GLY A N 1
ATOM 809 C CA . GLY A 1 103 ? -1.893 9.516 -8.094 1 88.5 103 GLY A CA 1
ATOM 810 C C . GLY A 1 103 ? -3.018 8.531 -7.84 1 88.5 103 GLY A C 1
ATOM 811 O O . GLY A 1 103 ? -4.062 8.586 -8.492 1 88.5 103 GLY A O 1
ATOM 812 N N . GLU A 1 104 ? -2.828 7.648 -6.926 1 84.38 104 GLU A N 1
ATOM 813 C CA . GLU A 1 104 ? -3.844 6.664 -6.566 1 84.38 104 GLU A CA 1
ATOM 814 C C . GLU A 1 104 ? -5.043 7.328 -5.891 1 84.38 104 GLU A C 1
ATOM 816 O O . GLU 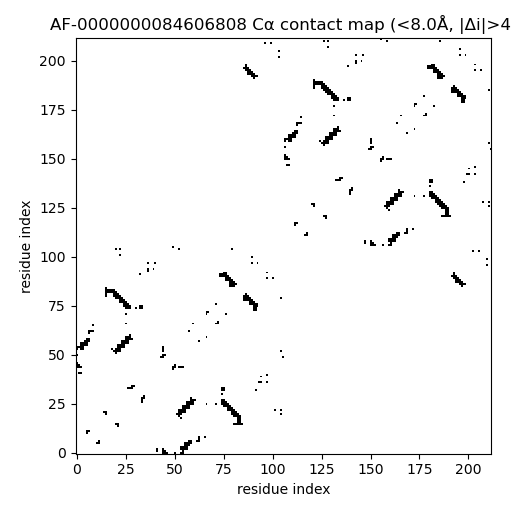A 1 104 ? -6.125 6.742 -5.824 1 84.38 104 GLU A O 1
ATOM 821 N N . ALA A 1 105 ? -4.859 8.422 -5.242 1 82.12 105 ALA A N 1
ATOM 822 C CA . ALA A 1 105 ? -5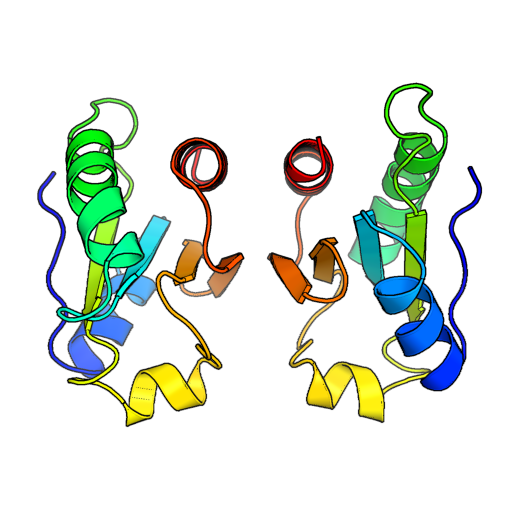.918 9.148 -4.539 1 82.12 105 ALA A CA 1
ATOM 823 C C . ALA A 1 105 ? -6.914 9.75 -5.523 1 82.12 105 ALA A C 1
ATOM 825 O O . ALA A 1 105 ? -7.992 10.203 -5.129 1 82.12 105 ALA A O 1
ATOM 826 N N . LYS A 1 106 ? -6.578 9.742 -6.746 1 75.19 106 LYS A N 1
ATOM 827 C CA . LYS A 1 106 ? -7.457 10.297 -7.77 1 75.19 106 LYS A CA 1
ATOM 828 C C . LYS A 1 106 ? -8.391 9.234 -8.328 1 75.19 106 LYS A C 1
ATOM 830 O O . LYS A 1 106 ? -8.023 8.062 -8.43 1 75.19 106 LYS A O 1
ATOM 835 N N . MET B 1 1 ? 3.004 -14.875 -17.938 1 74.06 1 MET B N 1
ATOM 836 C CA . MET B 1 1 ? 3.482 -15.961 -17.094 1 74.06 1 MET B CA 1
ATOM 837 C C . MET B 1 1 ? 2.404 -16.406 -16.109 1 74.06 1 MET B C 1
ATOM 839 O O . MET B 1 1 ? 1.583 -15.586 -15.688 1 74.06 1 MET B O 1
ATOM 843 N N . PRO B 1 2 ? 2.43 -17.656 -15.805 1 89.5 2 PRO B N 1
ATOM 844 C CA . PRO B 1 2 ? 1.349 -18.141 -14.938 1 89.5 2 PRO B CA 1
ATOM 845 C C . PRO B 1 2 ? 1.421 -17.562 -13.531 1 89.5 2 PRO B C 1
ATOM 847 O O . PRO B 1 2 ? 2.504 -17.188 -13.062 1 89.5 2 PRO B O 1
ATOM 850 N N . VAL B 1 3 ? 0.252 -17.375 -12.922 1 98 3 VAL B N 1
ATOM 851 C CA . VAL B 1 3 ? 0.156 -17 -11.516 1 98 3 VAL B CA 1
ATOM 852 C C . VAL B 1 3 ? 0.529 -18.188 -10.633 1 98 3 VAL B C 1
ATOM 854 O O . VAL B 1 3 ? -0.065 -19.25 -10.742 1 98 3 VAL B O 1
ATOM 857 N N . HIS B 1 4 ? 1.466 -17.984 -9.789 1 98.25 4 HIS B N 1
ATOM 858 C CA . HIS B 1 4 ? 1.946 -19.062 -8.93 1 98.25 4 HIS B CA 1
ATOM 859 C C . HIS B 1 4 ? 1.053 -19.234 -7.703 1 98.25 4 HIS B C 1
ATOM 861 O O . HIS B 1 4 ? 0.817 -18.266 -6.965 1 98.25 4 HIS B O 1
ATOM 867 N N . ASN B 1 5 ? 0.633 -20.422 -7.508 1 98.44 5 ASN B N 1
ATOM 868 C CA . ASN B 1 5 ? -0.159 -20.734 -6.324 1 98.44 5 ASN B CA 1
ATOM 869 C C . ASN B 1 5 ? 0.726 -21.125 -5.141 1 98.44 5 ASN B C 1
ATOM 871 O O . ASN B 1 5 ? 1.325 -22.203 -5.137 1 98.44 5 ASN B O 1
ATOM 875 N N . ILE B 1 6 ? 0.798 -20.344 -4.184 1 98.81 6 ILE B N 1
ATOM 876 C CA . ILE B 1 6 ? 1.619 -20.578 -2.998 1 98.81 6 ILE B CA 1
ATOM 877 C C . ILE B 1 6 ? 0.821 -21.359 -1.959 1 98.81 6 ILE B C 1
ATOM 879 O O . ILE B 1 6 ? -0.278 -20.953 -1.575 1 98.81 6 ILE B O 1
ATOM 883 N N . GLN B 1 7 ? 1.418 -22.453 -1.422 1 98.25 7 GLN B N 1
ATOM 884 C CA . GLN B 1 7 ? 0.652 -23.312 -0.538 1 98.25 7 GLN B CA 1
ATOM 885 C C . GLN B 1 7 ? 1.348 -23.484 0.811 1 98.25 7 GLN B C 1
ATOM 887 O O . GLN B 1 7 ? 0.796 -24.094 1.729 1 98.25 7 GLN B O 1
ATOM 892 N N . THR B 1 8 ? 2.602 -22.984 0.906 1 98.5 8 THR B N 1
ATOM 893 C CA . THR B 1 8 ? 3.324 -23.047 2.172 1 98.5 8 THR B CA 1
ATOM 894 C C . THR B 1 8 ? 4.035 -21.719 2.445 1 98.5 8 THR B C 1
ATOM 896 O O . THR B 1 8 ? 4.293 -20.953 1.522 1 98.5 8 THR B O 1
ATOM 899 N N . GLU B 1 9 ? 4.355 -21.578 3.689 1 98.25 9 GLU B N 1
ATOM 900 C CA . GLU B 1 9 ? 5.105 -20.391 4.07 1 98.25 9 GLU B CA 1
ATOM 901 C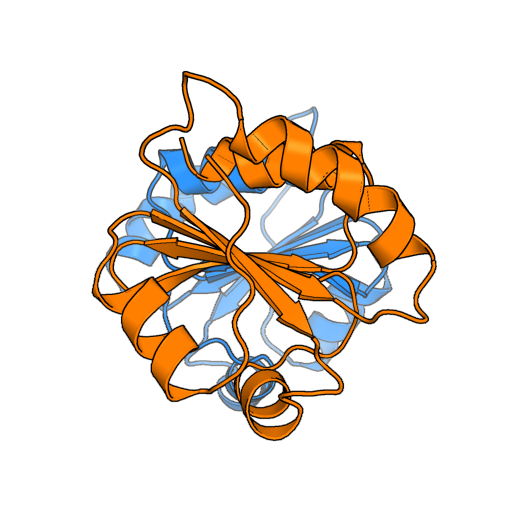 C . GLU B 1 9 ? 6.492 -20.391 3.438 1 98.25 9 GLU B C 1
ATOM 903 O O . GLU B 1 9 ? 7.004 -19.328 3.045 1 98.25 9 GLU B O 1
ATOM 908 N N . ASP B 1 10 ? 7.031 -21.516 3.352 1 98.44 10 ASP B N 1
ATOM 909 C CA . ASP B 1 10 ? 8.344 -21.625 2.729 1 98.44 10 ASP B CA 1
ATOM 910 C C . ASP B 1 10 ? 8.297 -21.188 1.266 1 98.44 10 ASP B C 1
ATOM 912 O O . ASP B 1 10 ? 9.203 -20.5 0.789 1 98.44 10 ASP B O 1
ATOM 916 N N . GLU B 1 11 ? 7.352 -21.641 0.579 1 98.56 11 GLU B N 1
ATOM 917 C CA . GLU B 1 11 ? 7.176 -21.25 -0.815 1 98.56 11 GLU B CA 1
ATOM 918 C C . GLU B 1 11 ? 7.031 -19.734 -0.943 1 98.56 11 GLU B C 1
ATOM 920 O O . GLU B 1 11 ? 7.582 -19.125 -1.863 1 98.56 11 GLU B O 1
ATOM 925 N N . PHE B 1 12 ? 6.281 -19.188 -0.035 1 98.81 12 PHE B N 1
ATOM 926 C CA . PHE B 1 12 ? 6.09 -17.734 -0.01 1 98.81 12 PHE B CA 1
ATOM 927 C C . PHE B 1 12 ? 7.422 -17.016 0.147 1 98.81 12 PHE B C 1
ATOM 929 O O . PHE B 1 12 ? 7.754 -16.141 -0.648 1 98.81 12 PHE B O 1
ATOM 936 N N . GLN B 1 13 ? 8.195 -17.422 1.114 1 98.44 13 GLN B N 1
ATOM 937 C CA . GLN B 1 13 ? 9.484 -16.797 1.397 1 98.44 13 GLN B CA 1
ATOM 938 C C . GLN B 1 13 ? 10.422 -16.922 0.203 1 98.44 13 GLN B C 1
ATOM 940 O O . GLN B 1 13 ? 11.109 -15.961 -0.15 1 98.44 13 GLN B O 1
ATOM 945 N N . ARG B 1 14 ? 10.43 -18.078 -0.426 1 98.44 14 ARG B N 1
ATOM 946 C CA . ARG B 1 14 ? 11.273 -18.281 -1.601 1 98.44 14 ARG B CA 1
ATOM 947 C C . ARG B 1 14 ? 10.852 -17.359 -2.742 1 98.44 14 ARG B C 1
ATOM 949 O O . ARG B 1 14 ? 11.703 -16.75 -3.406 1 98.44 14 ARG B O 1
ATOM 956 N N . ALA B 1 15 ? 9.516 -17.234 -2.895 1 98.06 15 ALA B N 1
ATOM 957 C CA . ALA B 1 15 ? 9.008 -16.422 -3.988 1 98.06 15 ALA B CA 1
ATOM 958 C C . ALA B 1 15 ? 9.484 -14.969 -3.854 1 98.06 15 ALA B C 1
ATOM 960 O O . ALA B 1 15 ? 9.961 -14.375 -4.82 1 98.06 15 ALA B O 1
ATOM 961 N N . ILE B 1 16 ? 9.414 -14.406 -2.682 1 97.94 16 ILE B N 1
ATOM 962 C CA . ILE B 1 16 ? 9.703 -12.984 -2.527 1 97.94 16 ILE B CA 1
ATOM 963 C C . ILE B 1 16 ? 11.211 -12.773 -2.416 1 97.94 16 ILE B C 1
ATOM 965 O O . ILE B 1 16 ? 11.719 -11.688 -2.713 1 97.94 16 ILE B O 1
ATOM 969 N N . SER B 1 17 ? 11.961 -13.828 -2.006 1 97.81 17 SER B N 1
ATOM 970 C CA . SER B 1 17 ? 13.398 -13.664 -1.822 1 97.81 17 SER B CA 1
ATOM 971 C C . SER B 1 17 ? 14.156 -13.945 -3.115 1 97.81 17 SER B C 1
ATOM 973 O O . SER B 1 17 ? 15.227 -13.383 -3.348 1 97.81 17 SER B O 1
ATOM 975 N N . GLU B 1 18 ? 13.633 -14.758 -3.949 1 97.56 18 GLU B N 1
ATOM 976 C CA . GLU B 1 18 ? 14.367 -15.234 -5.117 1 97.56 18 GLU B CA 1
ATOM 977 C C . GLU B 1 18 ? 14.055 -14.375 -6.344 1 97.56 18 GLU B C 1
ATOM 979 O O . GLU B 1 18 ? 14.703 -14.523 -7.387 1 97.56 18 GLU B O 1
ATOM 984 N N . HIS B 1 19 ? 13.094 -13.555 -6.238 1 96.62 19 HIS B N 1
ATOM 985 C CA . HIS B 1 19 ? 12.695 -12.727 -7.375 1 96.62 19 HIS B CA 1
ATOM 986 C C . HIS B 1 19 ? 12.719 -11.242 -7.012 1 96.62 19 HIS B C 1
ATOM 988 O O . HIS B 1 19 ? 12.375 -10.875 -5.887 1 96.62 19 HIS B O 1
ATOM 994 N N . GLY B 1 20 ? 13.055 -10.438 -7.965 1 95.88 20 GLY B N 1
ATOM 995 C CA . GLY B 1 20 ? 13.211 -9.016 -7.734 1 95.88 20 GLY B CA 1
ATOM 996 C C . GLY B 1 20 ? 11.883 -8.297 -7.566 1 95.88 20 GLY B C 1
ATOM 997 O O . GLY B 1 20 ? 11.781 -7.328 -6.805 1 95.88 20 GLY B O 1
ATOM 998 N N . LEU B 1 21 ? 10.867 -8.672 -8.336 1 97.31 21 LEU B N 1
ATOM 999 C CA . LEU B 1 21 ? 9.531 -8.086 -8.305 1 97.31 21 LEU B CA 1
ATOM 1000 C C . LEU B 1 21 ? 8.461 -9.164 -8.195 1 97.31 21 LEU B C 1
ATOM 1002 O O . LEU B 1 21 ? 8.367 -10.039 -9.062 1 97.31 21 LEU B O 1
ATOM 1006 N N . VAL B 1 22 ? 7.691 -9.109 -7.094 1 98.44 22 VAL B N 1
ATOM 1007 C CA . VAL B 1 22 ? 6.645 -10.102 -6.871 1 98.44 22 VAL B CA 1
ATOM 1008 C C . VAL B 1 22 ? 5.348 -9.406 -6.469 1 98.44 22 VAL B C 1
ATOM 1010 O O . VAL B 1 22 ? 5.348 -8.539 -5.586 1 98.44 22 VAL B O 1
ATOM 1013 N N . ILE B 1 23 ? 4.285 -9.656 -7.141 1 98.69 23 ILE B N 1
ATOM 1014 C CA . ILE B 1 23 ? 2.953 -9.234 -6.719 1 98.69 23 ILE B CA 1
ATOM 1015 C C . ILE B 1 23 ? 2.184 -10.438 -6.172 1 98.69 23 ILE B C 1
ATOM 1017 O O . ILE B 1 23 ? 2.086 -11.469 -6.832 1 98.69 23 ILE B O 1
ATOM 1021 N N . VAL B 1 24 ? 1.695 -10.25 -4.973 1 98.88 24 VAL B N 1
ATOM 1022 C CA . VAL B 1 24 ? 0.979 -11.344 -4.328 1 98.88 24 VAL B CA 1
ATOM 1023 C C . VAL B 1 24 ? -0.485 -10.953 -4.129 1 98.88 24 VAL B C 1
ATOM 1025 O O . VAL B 1 24 ? -0.782 -9.898 -3.561 1 98.88 24 VAL B O 1
ATOM 1028 N N . ASP B 1 25 ? -1.363 -11.789 -4.609 1 98.88 25 ASP B N 1
ATOM 1029 C CA . ASP B 1 25 ? -2.803 -11.711 -4.379 1 98.88 25 ASP B CA 1
ATOM 1030 C C . ASP B 1 25 ? -3.213 -12.539 -3.166 1 98.88 25 ASP B C 1
ATOM 1032 O O . ASP B 1 25 ? -3.176 -13.773 -3.207 1 98.88 25 ASP B O 1
ATOM 1036 N N . PHE B 1 26 ? -3.506 -11.906 -2.102 1 98.94 26 PHE B N 1
ATOM 1037 C CA . PHE B 1 26 ? -4.121 -12.586 -0.966 1 98.94 26 PHE B CA 1
ATOM 1038 C C . PHE B 1 26 ? -5.637 -12.664 -1.139 1 98.94 26 PHE B C 1
ATOM 1040 O O . PHE B 1 26 ? -6.324 -11.641 -1.061 1 98.94 26 PHE B O 1
ATOM 1047 N N . PHE B 1 27 ? -6.113 -13.867 -1.284 1 98.81 27 PHE B N 1
ATOM 1048 C CA . PHE B 1 27 ? -7.504 -14.047 -1.689 1 98.81 27 PHE B CA 1
ATOM 1049 C C . PHE B 1 27 ? -8.188 -15.102 -0.835 1 98.81 27 PHE B C 1
ATOM 1051 O O . PHE B 1 27 ? -7.535 -15.797 -0.056 1 98.81 27 PHE B O 1
ATOM 1058 N N . ALA B 1 28 ? -9.484 -15.094 -0.968 1 98.69 28 ALA B N 1
ATOM 1059 C CA . ALA B 1 28 ? -10.312 -16.188 -0.448 1 98.69 28 ALA B CA 1
ATOM 1060 C C . ALA B 1 28 ? -11.211 -16.75 -1.539 1 98.69 28 ALA B C 1
ATOM 1062 O O . ALA B 1 28 ? -11.75 -16.016 -2.363 1 98.69 28 ALA B O 1
ATOM 1063 N N . THR B 1 29 ? -11.414 -18.031 -1.52 1 97.69 29 THR B N 1
ATOM 1064 C CA . THR B 1 29 ? -12.195 -18.688 -2.564 1 97.69 29 THR B CA 1
ATOM 1065 C C . THR B 1 29 ? -13.672 -18.344 -2.439 1 97.69 29 THR B C 1
ATOM 1067 O O . THR B 1 29 ? -14.43 -18.453 -3.406 1 97.69 29 THR B O 1
ATOM 1070 N N . TRP B 1 30 ? -14.141 -17.922 -1.261 1 98.12 30 TRP B N 1
ATOM 1071 C CA . TRP B 1 30 ? -15.547 -17.641 -0.999 1 98.12 30 TRP B CA 1
ATOM 1072 C C . TRP B 1 30 ? -15.828 -16.141 -1.129 1 98.12 30 TRP B C 1
ATOM 1074 O O . TRP B 1 30 ? -16.938 -15.688 -0.876 1 98.12 30 TRP B O 1
ATOM 1084 N N . ASP B 1 31 ? -14.93 -15.453 -1.47 1 97.5 31 ASP B N 1
ATOM 1085 C CA . ASP B 1 31 ? -15.078 -14.008 -1.542 1 97.5 31 ASP B CA 1
ATOM 1086 C C . ASP B 1 31 ? -15.32 -13.547 -2.979 1 97.5 31 ASP B C 1
ATOM 1088 O O . ASP B 1 31 ? -14.477 -13.734 -3.852 1 97.5 31 ASP B O 1
ATOM 1092 N N . VAL B 1 32 ? -16.359 -12.852 -3.246 1 97.69 32 VAL B N 1
ATOM 1093 C CA . VAL B 1 32 ? -16.828 -12.5 -4.582 1 97.69 32 VAL B CA 1
ATOM 1094 C C . VAL B 1 32 ? -15.859 -11.523 -5.234 1 97.69 32 VAL B C 1
ATOM 1096 O O . VAL B 1 32 ? -15.555 -11.633 -6.426 1 97.69 32 VAL B O 1
ATOM 1099 N N . ASP B 1 33 ? -15.406 -10.578 -4.5 1 97.94 33 ASP B N 1
ATOM 1100 C CA . ASP B 1 33 ? -14.461 -9.609 -5.047 1 97.94 33 ASP B CA 1
ATOM 1101 C C . ASP B 1 33 ? -13.156 -10.281 -5.461 1 97.94 33 ASP B C 1
ATOM 1103 O O . ASP B 1 33 ? -12.578 -9.945 -6.496 1 97.94 33 ASP B O 1
ATOM 1107 N N . SER B 1 34 ? -12.703 -11.164 -4.68 1 98.5 34 SER B N 1
ATOM 1108 C CA . SER B 1 34 ? -11.531 -11.945 -5.059 1 98.5 34 SER B CA 1
ATOM 1109 C C . SER B 1 34 ? -11.758 -12.68 -6.379 1 98.5 34 SER B C 1
ATOM 1111 O O . SER B 1 34 ? -10.891 -12.664 -7.258 1 98.5 34 SER B O 1
ATOM 1113 N N . LYS B 1 35 ? -12.859 -13.281 -6.434 1 98 35 LYS B N 1
ATOM 1114 C CA . LYS B 1 35 ? -13.18 -14.023 -7.652 1 98 35 LYS B CA 1
ATOM 1115 C C . LYS B 1 35 ? -13.258 -13.094 -8.859 1 98 35 LYS B C 1
ATOM 1117 O O . LYS B 1 35 ? -12.797 -13.445 -9.945 1 98 35 LYS B O 1
ATOM 1122 N N . THR B 1 36 ? -13.773 -12.008 -8.672 1 98.06 36 THR B N 1
ATOM 1123 C CA . THR B 1 36 ? -13.961 -11.023 -9.734 1 98.06 36 THR B CA 1
ATOM 1124 C C . THR B 1 36 ? -12.609 -10.523 -10.25 1 98.06 36 THR B C 1
ATOM 1126 O O . THR B 1 36 ? -12.445 -10.305 -11.453 1 98.06 36 THR B O 1
ATOM 1129 N N . LEU B 1 37 ? -11.648 -10.336 -9.398 1 98.44 37 LEU B N 1
ATOM 1130 C CA . LEU B 1 37 ? -10.375 -9.727 -9.773 1 98.44 37 LEU B CA 1
ATOM 1131 C C . LEU B 1 37 ? -9.398 -10.781 -10.297 1 98.44 37 LEU B C 1
ATOM 1133 O O . LEU B 1 37 ? -8.43 -10.453 -10.984 1 98.44 37 LEU B O 1
ATOM 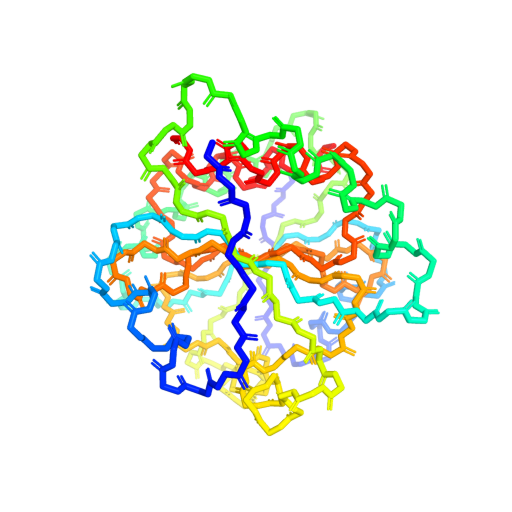1137 N N . ALA B 1 38 ? -9.672 -12.008 -10.016 1 98.19 38 ALA B N 1
ATOM 1138 C CA . ALA B 1 38 ? -8.75 -13.094 -10.344 1 98.19 38 ALA B CA 1
ATOM 1139 C C . ALA B 1 38 ? -8.453 -13.117 -11.844 1 98.19 38 ALA B C 1
ATOM 1141 O O . ALA B 1 38 ? -7.293 -13.156 -12.25 1 98.19 38 ALA B O 1
ATOM 1142 N N . PRO B 1 39 ? -9.5 -13.023 -12.703 1 98.06 39 PRO B N 1
ATOM 1143 C CA . PRO B 1 39 ? -9.203 -13.062 -14.141 1 98.06 39 PRO B CA 1
ATOM 1144 C C . PRO B 1 39 ? -8.367 -11.867 -14.602 1 98.06 39 PRO B C 1
ATOM 1146 O O . PRO B 1 39 ? -7.543 -12.008 -15.508 1 98.06 39 PRO B O 1
ATOM 1149 N N . ILE B 1 40 ? -8.602 -10.766 -14.039 1 97.94 40 ILE B N 1
ATOM 1150 C CA . ILE B 1 40 ? -7.832 -9.57 -14.367 1 97.94 40 ILE B CA 1
ATOM 1151 C C . ILE B 1 40 ? -6.371 -9.773 -13.969 1 97.94 40 ILE B C 1
ATOM 1153 O O . ILE B 1 40 ? -5.461 -9.461 -14.734 1 97.94 40 ILE B O 1
ATOM 1157 N N . PHE B 1 41 ? -6.199 -10.312 -12.805 1 98.56 41 PHE B N 1
ATOM 1158 C CA . PHE B 1 41 ? -4.859 -10.594 -12.297 1 98.56 41 PHE B CA 1
ATOM 1159 C C . PHE B 1 41 ? -4.121 -11.555 -13.219 1 98.56 41 PHE B C 1
ATOM 1161 O O . PHE B 1 41 ? -2.957 -11.32 -13.562 1 98.56 41 PHE B O 1
ATOM 1168 N N . VAL B 1 42 ? -4.766 -12.523 -13.703 1 98.12 42 VAL B N 1
ATOM 1169 C CA . VAL B 1 42 ? -4.199 -13.508 -14.617 1 98.12 42 VAL B CA 1
ATOM 1170 C C . VAL B 1 42 ? -3.865 -12.844 -15.953 1 98.12 42 VAL B C 1
ATOM 1172 O O . VAL B 1 42 ? -2.791 -13.07 -16.516 1 98.12 42 VAL B O 1
ATOM 1175 N N . GLU B 1 43 ? -4.789 -12.086 -16.406 1 97.5 43 GLU B N 1
ATOM 1176 C CA . GLU B 1 43 ? -4.562 -11.383 -17.656 1 97.5 43 GLU B CA 1
ATOM 1177 C C . GLU B 1 43 ? -3.309 -10.516 -17.594 1 97.5 43 GLU B C 1
ATOM 1179 O O . GLU B 1 43 ? -2.504 -10.508 -18.531 1 97.5 43 GLU B O 1
ATOM 1184 N N . GLN B 1 44 ? -3.166 -9.805 -16.5 1 97.25 44 GLN B N 1
ATOM 1185 C CA . GLN B 1 44 ? -2 -8.945 -16.328 1 97.25 44 GLN B CA 1
ATOM 1186 C C . GLN B 1 44 ? -0.717 -9.766 -16.25 1 97.25 44 GLN B C 1
ATOM 1188 O O . GLN B 1 44 ? 0.328 -9.344 -16.75 1 97.25 44 GLN B O 1
ATOM 1193 N N . SER B 1 45 ? -0.75 -10.914 -15.656 1 97.5 45 SER B N 1
ATOM 1194 C CA . SER B 1 45 ? 0.422 -11.766 -15.508 1 97.5 45 SER B CA 1
ATOM 1195 C C . SER B 1 45 ? 0.934 -12.242 -16.859 1 97.5 45 SER B C 1
ATOM 1197 O O . SER B 1 45 ? 2.084 -12.672 -16.984 1 97.5 45 SER B O 1
ATOM 1199 N N . ASN B 1 46 ? 0.108 -12.133 -17.859 1 96.81 46 ASN B N 1
ATOM 1200 C CA . ASN B 1 46 ? 0.455 -12.641 -19.172 1 96.81 46 ASN B CA 1
ATOM 1201 C C . ASN B 1 46 ? 0.976 -11.523 -20.078 1 96.81 46 ASN B C 1
ATOM 1203 O O . ASN B 1 46 ? 1.385 -11.781 -21.219 1 96.81 46 ASN B O 1
ATOM 1207 N N . ARG B 1 47 ? 0.992 -10.398 -19.609 1 95.69 47 ARG B N 1
ATOM 1208 C CA . ARG B 1 47 ? 1.439 -9.281 -20.422 1 95.69 47 ARG B CA 1
ATOM 1209 C C . ARG B 1 47 ? 2.943 -9.352 -20.672 1 95.69 47 ARG B C 1
ATOM 1211 O O . ARG B 1 47 ? 3.713 -9.664 -19.766 1 95.69 47 ARG B O 1
ATOM 1218 N N . ASP B 1 48 ? 3.338 -8.859 -21.828 1 94.06 48 ASP B N 1
ATOM 1219 C CA . ASP B 1 48 ? 4.734 -8.93 -22.25 1 94.06 48 ASP B CA 1
ATOM 1220 C C . ASP B 1 48 ? 5.594 -7.949 -21.453 1 94.06 48 ASP B C 1
ATOM 1222 O O . ASP B 1 48 ? 6.758 -8.234 -21.156 1 94.06 48 ASP B O 1
ATOM 1226 N N . ASP B 1 49 ? 5.066 -6.891 -21.141 1 93.56 49 ASP B N 1
ATOM 1227 C CA . ASP B 1 49 ? 5.852 -5.859 -20.469 1 93.56 49 ASP B CA 1
ATOM 1228 C C . ASP B 1 49 ? 5.957 -6.133 -18.969 1 93.56 49 ASP B C 1
ATOM 1230 O O . ASP B 1 49 ? 6.562 -5.352 -18.234 1 93.56 49 ASP B O 1
ATOM 1234 N N . LEU B 1 50 ? 5.383 -7.258 -18.5 1 95.44 50 LEU B N 1
ATOM 1235 C CA . LEU B 1 50 ? 5.426 -7.621 -17.094 1 95.44 50 LEU B CA 1
ATOM 1236 C C . LEU B 1 50 ? 6.082 -8.984 -16.891 1 95.44 50 LEU B C 1
ATOM 1238 O O . LEU B 1 50 ? 5.871 -9.641 -15.875 1 95.44 50 LEU B O 1
ATOM 1242 N N . GLN B 1 51 ? 6.848 -9.336 -17.781 1 93.75 51 GLN B N 1
ATOM 1243 C CA . GLN B 1 51 ? 7.453 -10.664 -17.781 1 93.75 51 GLN B CA 1
ATOM 1244 C C . GLN B 1 51 ? 8.469 -10.812 -16.656 1 93.75 51 GLN B C 1
ATOM 1246 O O . GLN B 1 51 ? 8.781 -11.922 -16.234 1 93.75 51 GLN B O 1
ATOM 1251 N N . ASP B 1 52 ? 8.945 -9.711 -16.188 1 94.31 52 ASP B N 1
ATOM 1252 C CA . ASP B 1 52 ? 9.945 -9.75 -15.125 1 94.31 52 ASP B CA 1
ATOM 1253 C C . ASP B 1 52 ? 9.281 -9.711 -13.75 1 94.31 52 ASP B C 1
ATOM 1255 O O . ASP B 1 52 ? 9.961 -9.742 -12.727 1 94.31 52 ASP B O 1
ATOM 1259 N N . VAL B 1 53 ? 8 -9.688 -13.742 1 97.19 53 VAL B N 1
ATOM 1260 C CA . VAL B 1 53 ? 7.242 -9.648 -12.492 1 97.19 53 VAL B CA 1
ATOM 1261 C C . VAL B 1 53 ? 6.652 -11.031 -12.211 1 97.19 53 VAL B C 1
ATOM 1263 O O . VAL B 1 53 ? 6.012 -11.625 -13.07 1 97.19 53 VAL B O 1
ATOM 1266 N N . VAL B 1 54 ? 6.891 -11.539 -11.016 1 98 54 VAL B N 1
ATOM 1267 C CA . VAL B 1 54 ? 6.27 -12.797 -10.602 1 98 54 VAL B CA 1
ATOM 1268 C C . VAL B 1 54 ? 4.898 -12.516 -9.984 1 98 54 VAL B C 1
ATOM 1270 O O . VAL B 1 54 ? 4.77 -11.672 -9.094 1 98 5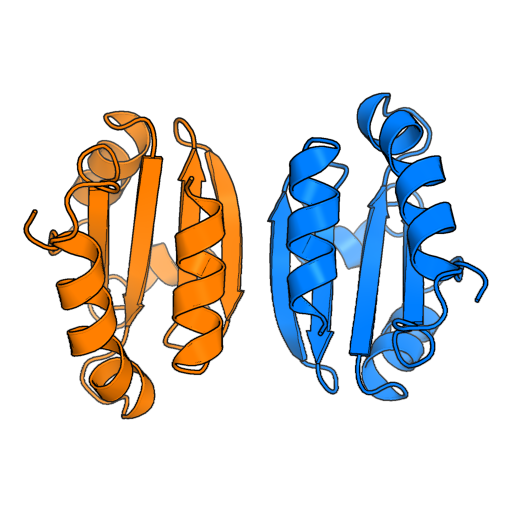4 VAL B O 1
ATOM 1273 N N . PHE B 1 55 ? 3.924 -13.117 -10.516 1 98.69 55 PHE B N 1
ATOM 1274 C CA . PHE B 1 55 ? 2.576 -13.062 -9.961 1 98.69 55 PHE B CA 1
ATOM 1275 C C . PHE B 1 55 ? 2.281 -14.312 -9.133 1 98.69 55 PHE B C 1
ATOM 1277 O O . PHE B 1 55 ? 2.469 -15.43 -9.602 1 98.69 55 PHE B O 1
ATOM 1284 N N . ALA B 1 56 ? 1.879 -14.117 -7.887 1 98.88 56 ALA B N 1
ATOM 1285 C CA . ALA B 1 56 ? 1.563 -15.219 -6.988 1 98.88 56 ALA B CA 1
ATOM 1286 C C . ALA B 1 56 ? 0.224 -15 -6.293 1 98.88 56 ALA B C 1
ATOM 1288 O O . ALA B 1 56 ? -0.31 -13.883 -6.301 1 98.88 56 ALA B O 1
ATOM 1289 N N . LYS B 1 57 ? -0.309 -16.047 -5.805 1 98.81 57 LYS B N 1
ATOM 1290 C CA . LYS B 1 57 ? -1.551 -15.945 -5.043 1 98.81 57 LYS B CA 1
ATOM 1291 C C . LYS B 1 57 ? -1.5 -16.812 -3.795 1 98.81 57 LYS B C 1
ATOM 1293 O O . LYS B 1 57 ? -0.909 -17.891 -3.811 1 98.81 57 LYS B O 1
ATOM 1298 N N . VAL B 1 58 ? -2.076 -16.344 -2.748 1 98.88 58 VAL B N 1
ATOM 1299 C CA . VAL B 1 58 ? -2.119 -17 -1.446 1 98.88 58 VAL B CA 1
ATOM 1300 C C . VAL B 1 58 ? -3.557 -17.031 -0.929 1 98.88 58 VAL B C 1
ATOM 1302 O O . VAL B 1 58 ? -4.195 -15.984 -0.79 1 98.88 58 VAL B O 1
ATOM 1305 N N . ASP B 1 59 ? -4.039 -18.219 -0.665 1 98.81 59 ASP B N 1
ATOM 1306 C CA . ASP B 1 59 ? -5.34 -18.359 -0.02 1 98.81 59 ASP B CA 1
ATOM 1307 C C . ASP B 1 59 ? -5.246 -18.078 1.478 1 98.81 59 ASP B C 1
ATOM 1309 O O . ASP B 1 59 ? -4.562 -18.797 2.209 1 98.81 59 ASP B O 1
ATOM 1313 N N . VAL B 1 60 ? -5.984 -17.062 1.914 1 98.62 60 VAL B N 1
ATOM 1314 C CA . VAL B 1 60 ? -5.828 -16.594 3.287 1 98.62 60 VAL B CA 1
ATOM 1315 C C . VAL B 1 60 ? -6.352 -17.656 4.258 1 98.62 60 VAL B C 1
ATOM 1317 O O . VAL B 1 60 ? -5.914 -17.719 5.41 1 98.62 60 VAL B O 1
ATOM 1320 N N . ASP B 1 61 ? -7.258 -18.453 3.814 1 98.38 61 ASP B N 1
ATOM 1321 C CA . ASP B 1 61 ? -7.777 -19.531 4.66 1 98.38 61 ASP B CA 1
ATOM 1322 C C . ASP B 1 61 ? -6.766 -20.656 4.797 1 98.38 61 ASP B C 1
ATOM 1324 O O . ASP B 1 61 ? -6.617 -21.234 5.875 1 98.38 61 ASP B O 1
ATOM 1328 N N . GLU B 1 62 ? -6.043 -20.953 3.75 1 98.31 62 GLU B N 1
ATOM 1329 C CA . GLU B 1 62 ? -5.082 -22.062 3.73 1 98.31 62 GLU B CA 1
ATOM 1330 C C . GLU B 1 62 ? -3.805 -21.688 4.48 1 98.31 62 GLU B C 1
ATOM 1332 O O . GLU B 1 62 ? -3.154 -22.547 5.07 1 98.31 62 GLU B O 1
ATOM 1337 N N . LEU B 1 63 ? -3.43 -20.453 4.43 1 98.56 63 LEU B N 1
ATOM 1338 C CA . LEU B 1 63 ? -2.223 -19.984 5.098 1 98.56 63 LEU B CA 1
ATOM 1339 C C . LEU B 1 63 ? -2.551 -18.875 6.102 1 98.56 63 LEU B C 1
ATOM 1341 O O . LEU B 1 63 ? -1.943 -17.812 6.07 1 98.56 63 LEU B O 1
ATOM 1345 N N . ALA B 1 64 ? -3.424 -19.172 6.996 1 97.88 64 ALA B N 1
ATOM 1346 C CA . ALA B 1 64 ? -3.984 -18.203 7.938 1 97.88 64 ALA B CA 1
ATOM 1347 C C . ALA B 1 64 ? -2.9 -17.641 8.852 1 97.88 64 ALA B C 1
ATOM 1349 O O . ALA B 1 64 ? -2.881 -16.438 9.133 1 97.88 64 ALA B O 1
ATOM 1350 N N . ALA B 1 65 ? -2.041 -18.469 9.281 1 98.06 65 ALA B N 1
ATOM 1351 C CA . ALA B 1 65 ? -0.979 -18.016 10.172 1 98.06 65 ALA B CA 1
ATOM 1352 C C . ALA B 1 65 ? -0.078 -17 9.477 1 98.06 65 ALA B C 1
ATOM 1354 O O . ALA B 1 65 ? 0.254 -15.961 10.055 1 98.06 65 ALA B O 1
ATOM 1355 N N . LEU B 1 66 ? 0.311 -17.266 8.273 1 98.06 66 LEU B N 1
ATOM 1356 C CA . LEU B 1 66 ? 1.157 -16.359 7.492 1 98.06 66 LEU B CA 1
ATOM 1357 C C . LEU B 1 66 ? 0.463 -15.031 7.254 1 98.06 66 LEU B C 1
ATOM 1359 O O . LEU B 1 66 ? 1.037 -13.969 7.52 1 98.06 66 LEU B O 1
ATOM 1363 N N . THR B 1 67 ? -0.821 -15.086 6.789 1 98.12 67 THR B N 1
ATOM 1364 C CA . THR B 1 67 ? -1.51 -13.859 6.402 1 98.12 67 THR B CA 1
ATOM 1365 C C . THR B 1 67 ? -1.837 -13.016 7.633 1 98.12 67 THR B C 1
ATOM 1367 O O . THR B 1 67 ? -1.835 -11.781 7.562 1 98.12 67 THR B O 1
ATOM 1370 N N . GLY B 1 68 ? -2.1 -13.688 8.758 1 96.38 68 GLY B N 1
ATOM 1371 C CA . GLY B 1 68 ? -2.24 -12.961 10.008 1 96.38 68 GLY B CA 1
ATOM 1372 C C . GLY B 1 68 ? -0.995 -12.18 10.391 1 96.38 68 GLY B C 1
ATOM 1373 O O . GLY B 1 68 ? -1.074 -11 10.742 1 96.38 68 GLY B O 1
ATOM 1374 N N . ARG B 1 69 ? 0.136 -12.805 10.242 1 95.69 69 ARG B N 1
ATOM 1375 C CA . ARG B 1 69 ? 1.403 -12.156 10.586 1 95.69 69 ARG B CA 1
ATOM 1376 C C . ARG B 1 69 ? 1.702 -11.008 9.633 1 95.69 69 ARG B C 1
ATOM 1378 O O . ARG B 1 69 ? 2.34 -10.023 10.023 1 95.69 69 ARG B O 1
ATOM 1385 N N . LEU B 1 70 ? 1.252 -11.148 8.453 1 95.88 70 LEU B N 1
ATOM 1386 C CA . LEU B 1 70 ? 1.51 -10.117 7.449 1 95.88 70 LEU B CA 1
ATOM 1387 C C . LEU B 1 70 ? 0.523 -8.969 7.586 1 95.88 70 LEU B C 1
ATOM 1389 O O . LEU B 1 70 ? 0.646 -7.953 6.895 1 95.88 70 LEU B O 1
ATOM 1393 N N . GLY B 1 71 ? -0.461 -9.188 8.406 1 93.69 71 GLY B N 1
ATOM 1394 C CA . GLY B 1 71 ? -1.425 -8.125 8.648 1 93.69 71 GLY B CA 1
ATOM 1395 C C . GLY B 1 71 ? -2.504 -8.047 7.586 1 93.69 71 GLY B C 1
ATOM 1396 O O . GLY B 1 71 ? -3.113 -6.992 7.391 1 93.69 71 GLY B O 1
ATOM 1397 N N . VAL B 1 72 ? -2.711 -9.086 6.852 1 97.06 72 VAL B N 1
ATOM 1398 C CA . VAL B 1 72 ? -3.783 -9.125 5.863 1 97.06 72 VAL B CA 1
ATOM 1399 C C . VAL B 1 72 ? -5.125 -9.32 6.566 1 97.06 72 VAL B C 1
ATOM 1401 O O . VAL B 1 72 ? -5.418 -10.406 7.074 1 97.06 72 VAL B O 1
ATOM 1404 N N . ALA B 1 73 ? -5.938 -8.336 6.531 1 93.06 73 ALA B N 1
ATOM 1405 C CA . ALA B 1 73 ? -7.148 -8.367 7.348 1 93.06 73 ALA B CA 1
ATOM 1406 C C . ALA B 1 73 ? -8.391 -8.508 6.473 1 93.06 73 ALA B C 1
ATOM 1408 O O . ALA B 1 73 ? -9.484 -8.766 6.98 1 93.06 73 ALA B O 1
ATOM 1409 N N . SER B 1 74 ? -8.211 -8.336 5.242 1 96.75 74 SER B N 1
ATOM 1410 C CA . SER B 1 74 ? -9.328 -8.445 4.309 1 96.75 74 SER B CA 1
ATOM 1411 C C . SER B 1 74 ? -8.859 -8.883 2.93 1 96.75 74 SER B C 1
ATOM 1413 O O . SER B 1 74 ? -7.66 -8.867 2.641 1 96.75 74 SER B O 1
ATOM 1415 N N . THR B 1 75 ? -9.875 -9.352 2.143 1 97.94 75 THR B N 1
ATOM 1416 C CA . THR B 1 75 ? -9.555 -9.82 0.8 1 97.94 75 THR B CA 1
ATOM 1417 C C . THR B 1 75 ? -10.477 -9.18 -0.233 1 97.94 75 THR B C 1
ATOM 1419 O O . THR B 1 75 ? -11.609 -8.82 0.081 1 97.94 75 THR B O 1
ATOM 1422 N N . PRO B 1 76 ? -9.922 -9.062 -1.463 1 98.56 76 PRO B N 1
ATOM 1423 C CA . PRO B 1 76 ? -8.523 -9.32 -1.831 1 98.56 76 PRO B CA 1
ATOM 1424 C C . PRO B 1 76 ? -7.582 -8.219 -1.352 1 98.56 76 PRO B C 1
ATOM 1426 O O . PRO B 1 76 ? -8 -7.066 -1.195 1 98.56 76 PRO B O 1
ATOM 1429 N N . THR B 1 77 ? -6.43 -8.508 -0.947 1 98.62 77 THR B N 1
ATOM 1430 C CA . THR B 1 77 ? -5.324 -7.602 -0.661 1 98.62 77 THR B CA 1
ATOM 1431 C C . THR B 1 77 ? -4.102 -7.957 -1.503 1 98.62 77 THR B C 1
ATOM 1433 O O . THR B 1 77 ? -3.785 -9.133 -1.682 1 98.62 77 THR B O 1
ATOM 1436 N N . PHE B 1 78 ? -3.447 -6.945 -2.035 1 98.62 78 PHE B N 1
ATOM 1437 C CA . PHE B 1 78 ? -2.285 -7.164 -2.891 1 98.62 78 PHE B CA 1
ATOM 1438 C C . PHE B 1 78 ? -1.043 -6.516 -2.293 1 98.62 78 PHE B C 1
ATOM 1440 O O . PHE B 1 78 ? -1.104 -5.395 -1.786 1 98.62 78 PHE B O 1
ATOM 1447 N N . PHE B 1 79 ? 0.017 -7.258 -2.312 1 98.56 79 PHE B N 1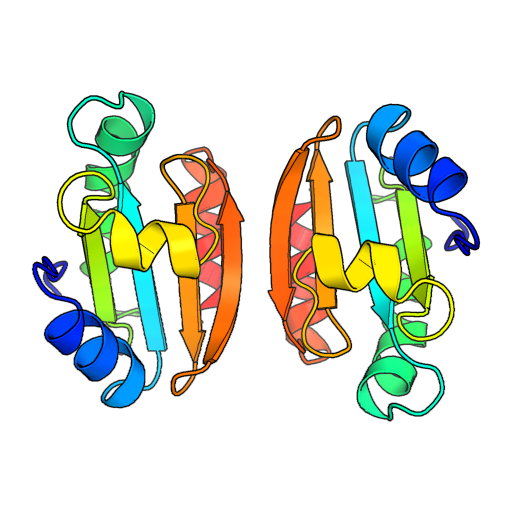
ATOM 1448 C CA . PHE B 1 79 ? 1.324 -6.727 -1.942 1 98.56 79 PHE B CA 1
ATOM 1449 C C . PHE B 1 79 ? 2.266 -6.723 -3.141 1 98.56 79 PHE B C 1
ATOM 1451 O O . PHE B 1 79 ? 2.268 -7.664 -3.938 1 98.56 79 PHE B O 1
ATOM 1458 N N . LEU B 1 80 ? 3.02 -5.707 -3.295 1 98 80 LEU B N 1
ATOM 1459 C CA . LEU B 1 80 ? 4.168 -5.668 -4.191 1 98 80 LEU B CA 1
ATOM 1460 C C . LEU B 1 80 ? 5.473 -5.742 -3.408 1 98 80 LEU B C 1
ATOM 1462 O O . LEU B 1 80 ? 5.73 -4.91 -2.537 1 98 80 LEU B O 1
ATOM 1466 N N . TYR B 1 81 ? 6.227 -6.754 -3.688 1 98.06 81 TYR B N 1
ATOM 1467 C CA . TYR B 1 81 ? 7.547 -6.906 -3.088 1 98.06 81 TYR B CA 1
ATOM 1468 C C . TYR B 1 81 ? 8.641 -6.52 -4.074 1 98.06 81 TYR B C 1
ATOM 1470 O O . TYR B 1 81 ? 8.562 -6.844 -5.262 1 98.06 81 TYR B O 1
ATOM 1478 N N . ARG B 1 82 ? 9.594 -5.809 -3.59 1 96.38 82 ARG B N 1
ATOM 1479 C CA . ARG B 1 82 ? 10.828 -5.48 -4.293 1 96.38 82 ARG B CA 1
ATOM 1480 C C . ARG B 1 82 ? 12.047 -5.984 -3.527 1 96.38 82 ARG B C 1
ATOM 1482 O O . ARG B 1 82 ? 12.336 -5.5 -2.432 1 96.38 82 ARG B O 1
ATOM 1489 N N . ASN B 1 83 ? 12.625 -6.973 -4.082 1 96.12 83 ASN B N 1
ATOM 1490 C CA . ASN B 1 83 ? 13.836 -7.539 -3.488 1 96.12 83 ASN B CA 1
ATOM 1491 C C . ASN B 1 83 ? 13.586 -7.984 -2.049 1 96.12 83 ASN B C 1
ATOM 1493 O O . ASN B 1 83 ? 14.359 -7.641 -1.148 1 96.12 83 ASN B O 1
ATOM 1497 N N . GLY B 1 84 ? 12.484 -8.57 -1.904 1 96.5 84 GLY B N 1
ATOM 1498 C CA . GLY B 1 84 ? 12.18 -9.227 -0.642 1 96.5 84 GLY B CA 1
ATOM 1499 C C . GLY B 1 84 ? 11.477 -8.32 0.35 1 96.5 84 GLY B C 1
ATOM 1500 O O . GLY B 1 84 ? 11.039 -8.766 1.409 1 96.5 84 GLY B O 1
ATOM 1501 N N . HIS B 1 85 ? 11.328 -7.012 -0.015 1 95.38 85 HIS B N 1
ATOM 1502 C CA . HIS B 1 85 ? 10.703 -6.035 0.873 1 95.38 85 HIS B CA 1
ATOM 1503 C C . HIS B 1 85 ? 9.367 -5.562 0.324 1 95.38 85 HIS B C 1
ATOM 1505 O O . HIS B 1 85 ? 9.242 -5.289 -0.872 1 95.38 85 HIS B O 1
ATOM 1511 N N . LYS B 1 86 ? 8.367 -5.523 1.241 1 96.75 86 LYS B N 1
ATOM 1512 C CA . LYS B 1 86 ? 7.074 -5.008 0.811 1 96.75 86 LYS B CA 1
ATOM 1513 C C . LYS B 1 86 ? 7.16 -3.518 0.484 1 96.75 86 LYS B C 1
ATOM 1515 O O . LYS B 1 86 ? 7.484 -2.705 1.352 1 96.75 86 LYS B O 1
ATOM 1520 N N . ALA B 1 87 ? 6.82 -3.203 -0.757 1 96 87 ALA B N 1
ATOM 1521 C CA . ALA B 1 87 ? 6.934 -1.822 -1.22 1 96 87 ALA B CA 1
ATOM 1522 C C . ALA B 1 87 ? 5.57 -1.144 -1.265 1 96 87 ALA B C 1
ATOM 1524 O O . ALA B 1 87 ? 5.449 0.044 -0.952 1 96 87 ALA B O 1
ATOM 1525 N N . PHE B 1 88 ? 4.535 -1.88 -1.74 1 96.44 88 PHE B N 1
ATOM 1526 C CA . PHE B 1 88 ? 3.188 -1.342 -1.89 1 96.44 88 PHE B CA 1
ATOM 1527 C C . PHE B 1 88 ? 2.146 -2.346 -1.405 1 96.44 88 PHE B C 1
ATOM 1529 O O . PHE B 1 88 ? 2.391 -3.555 -1.418 1 96.44 88 PHE B O 1
ATOM 1536 N N . GLU B 1 89 ? 1.085 -1.798 -0.957 1 97.12 89 GLU B N 1
ATOM 1537 C CA . GLU B 1 89 ? -0.083 -2.578 -0.557 1 97.12 89 GLU B CA 1
ATOM 1538 C C . GLU B 1 89 ? -1.374 -1.929 -1.047 1 97.12 89 GLU B C 1
ATOM 1540 O O . GLU B 1 89 ? -1.514 -0.705 -1.009 1 97.12 89 GLU B O 1
ATOM 1545 N N . SER B 1 90 ? -2.277 -2.736 -1.517 1 97.5 90 SER B N 1
ATOM 1546 C CA . SER B 1 90 ? -3.623 -2.309 -1.882 1 97.5 90 SER B CA 1
ATOM 1547 C C . SER B 1 90 ? -4.68 -3.193 -1.229 1 97.5 90 SER B C 1
ATOM 1549 O O . SER B 1 90 ? -4.668 -4.414 -1.397 1 97.5 90 SER B O 1
ATOM 1551 N N . VAL B 1 91 ? -5.555 -2.545 -0.51 1 97.44 91 VAL B N 1
ATOM 1552 C CA . VAL B 1 91 ? -6.578 -3.279 0.227 1 97.44 91 VAL B CA 1
ATOM 1553 C C . VAL B 1 91 ? -7.914 -3.17 -0.499 1 97.44 91 VAL B C 1
ATOM 1555 O O . VAL B 1 91 ? -8.469 -2.076 -0.638 1 97.44 91 VAL B O 1
ATOM 1558 N N . GLU B 1 92 ? -8.453 -4.305 -0.935 1 96.44 92 GLU B N 1
ATOM 1559 C CA . GLU B 1 92 ? -9.758 -4.43 -1.577 1 96.44 92 GLU B CA 1
ATOM 1560 C C . GLU B 1 92 ? -9.906 -3.438 -2.725 1 96.44 92 GLU B C 1
ATOM 1562 O O . GLU B 1 92 ? -10.891 -2.699 -2.791 1 96.44 92 GLU B O 1
ATOM 1567 N N . PRO B 1 93 ? -8.938 -3.572 -3.615 1 94.25 93 PRO B N 1
ATOM 1568 C CA . PRO B 1 93 ? -9.07 -2.686 -4.773 1 94.25 93 PRO B CA 1
ATOM 1569 C C . PRO B 1 93 ? -10.203 -3.1 -5.707 1 94.25 93 PRO B C 1
ATOM 1571 O O . PRO B 1 93 ? -10.625 -4.262 -5.699 1 94.25 93 PRO B O 1
ATOM 1574 N N . GLY B 1 94 ? -10.906 -2.104 -6.367 1 93.94 94 GLY B N 1
ATOM 1575 C CA . GLY B 1 94 ? -11.711 -2.459 -7.527 1 93.94 94 GLY B CA 1
ATOM 1576 C C . GLY B 1 94 ? -10.883 -2.775 -8.758 1 93.94 94 GLY B C 1
ATOM 1577 O O . GLY B 1 94 ? -9.656 -2.828 -8.688 1 93.94 94 GLY B O 1
ATOM 1578 N N . PRO B 1 95 ? -11.523 -3.148 -9.844 1 96.25 95 PRO B N 1
ATOM 1579 C CA . PRO B 1 95 ? -10.781 -3.482 -11.062 1 96.25 95 PRO B CA 1
ATOM 1580 C C . PRO B 1 95 ? -9.789 -2.4 -11.461 1 96.25 95 PRO B C 1
ATOM 1582 O O . PRO B 1 95 ? -8.625 -2.701 -11.75 1 96.25 95 PRO B O 1
ATOM 1585 N N . GLN B 1 96 ? -10.203 -1.182 -11.469 1 93 96 GLN B N 1
ATOM 1586 C CA . GLN B 1 96 ? -9.312 -0.085 -11.852 1 93 96 GLN B CA 1
ATOM 1587 C C . GLN B 1 96 ? -8.18 0.079 -10.844 1 93 96 GLN B C 1
ATOM 1589 O O . GLN B 1 96 ? -7.039 0.348 -11.227 1 93 96 GLN B O 1
ATOM 1594 N N . GLY B 1 97 ? -8.523 -0.109 -9.57 1 92.81 97 GLY B N 1
ATOM 1595 C CA . GLY B 1 97 ? -7.512 -0.039 -8.531 1 92.81 97 GLY B CA 1
ATOM 1596 C C . GLY B 1 97 ? -6.441 -1.105 -8.664 1 92.81 97 GLY B C 1
ATOM 1597 O O . GLY B 1 97 ? -5.258 -0.836 -8.445 1 92.81 97 GLY B O 1
ATOM 1598 N N . LEU B 1 98 ? -6.867 -2.264 -9.055 1 96.56 98 LEU B N 1
ATOM 1599 C CA . LEU B 1 98 ? -5.91 -3.346 -9.258 1 96.56 98 LEU B CA 1
ATOM 1600 C C . LEU B 1 98 ? -4.957 -3.016 -10.406 1 96.56 98 LEU B C 1
ATOM 1602 O O . LEU B 1 98 ? -3.744 -3.213 -10.281 1 96.56 98 LEU B O 1
ATOM 1606 N N . LEU B 1 99 ? -5.48 -2.492 -11.461 1 94.62 99 LEU B N 1
ATOM 1607 C CA . LEU B 1 99 ? -4.648 -2.154 -12.609 1 94.62 99 LEU B CA 1
ATOM 1608 C C . LEU B 1 99 ? -3.643 -1.065 -12.25 1 94.62 99 LEU B C 1
ATOM 1610 O O . LEU B 1 99 ? -2.477 -1.135 -12.641 1 94.62 99 LEU B O 1
ATOM 1614 N N . GLN B 1 100 ? -4.062 -0.127 -11.508 1 90.5 100 GLN B N 1
ATOM 1615 C CA . GLN B 1 100 ? -3.172 0.932 -11.047 1 90.5 100 GLN B CA 1
ATOM 1616 C C . GLN B 1 100 ? -2.078 0.374 -10.141 1 90.5 100 GLN B C 1
ATOM 1618 O O . GLN B 1 100 ? -0.909 0.744 -10.266 1 90.5 100 GLN B O 1
ATOM 1623 N N . PHE B 1 101 ? -2.475 -0.493 -9.289 1 93.88 101 PHE B N 1
ATOM 1624 C CA . PHE B 1 101 ? -1.543 -1.128 -8.367 1 93.88 101 PHE B CA 1
ATOM 1625 C C . PHE B 1 101 ? -0.46 -1.885 -9.125 1 93.88 101 PHE B C 1
ATOM 1627 O O . PHE B 1 101 ? 0.729 -1.738 -8.836 1 93.88 101 PHE B O 1
ATOM 1634 N N . ILE B 1 102 ? -0.921 -2.598 -10.125 1 94.88 102 ILE B N 1
ATOM 1635 C CA . ILE B 1 102 ? 0.013 -3.396 -10.906 1 94.88 102 ILE B CA 1
ATOM 1636 C C . ILE B 1 102 ? 0.949 -2.479 -11.688 1 94.88 102 ILE B C 1
ATOM 1638 O O . ILE B 1 102 ? 2.125 -2.797 -11.875 1 94.88 102 ILE B O 1
ATOM 1642 N N . GLY B 1 103 ? 0.468 -1.342 -12.055 1 88.62 103 GLY B N 1
ATOM 1643 C CA . GLY B 1 103 ? 1.288 -0.353 -12.734 1 88.62 103 GLY B CA 1
ATOM 1644 C C . GLY B 1 103 ? 2.455 0.135 -11.898 1 88.62 103 GLY B C 1
ATOM 1645 O O . GLY B 1 103 ? 3.455 0.614 -12.438 1 88.62 103 GLY B O 1
ATOM 1646 N N . GLU B 1 104 ? 2.346 0.009 -10.625 1 84.06 104 GLU B N 1
ATOM 1647 C CA . GLU B 1 104 ? 3.408 0.415 -9.711 1 84.06 104 GLU B CA 1
ATOM 1648 C C . GLU B 1 104 ? 4.625 -0.499 -9.836 1 84.06 104 GLU B C 1
ATOM 1650 O O . GLU B 1 104 ? 5.727 -0.137 -9.414 1 84.06 104 GLU B O 1
ATOM 1655 N N . ALA B 1 105 ? 4.461 -1.711 -10.219 1 82.06 105 ALA B N 1
ATOM 1656 C CA . ALA B 1 105 ? 5.539 -2.686 -10.359 1 82.06 105 ALA B CA 1
ATOM 1657 C C . ALA B 1 105 ? 6.461 -2.314 -11.516 1 82.06 105 ALA B C 1
ATOM 1659 O O . ALA B 1 105 ? 7.547 -2.885 -11.664 1 82.06 105 ALA B O 1
ATOM 1660 N N . LYS B 1 106 ? 6.059 -1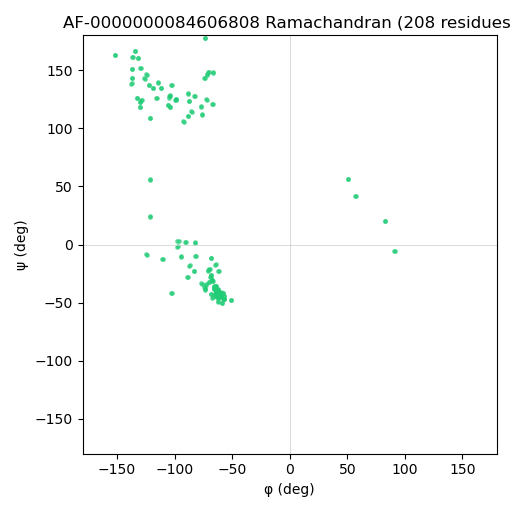.4 -12.297 1 75.19 106 LYS B N 1
ATOM 1661 C CA . LYS B 1 106 ? 6.863 -0.972 -13.438 1 75.19 106 LYS B CA 1
ATOM 1662 C C . LYS B 1 106 ? 7.793 0.177 -13.055 1 75.19 106 LYS B C 1
ATOM 1664 O O . LYS B 1 106 ? 7.434 1.023 -12.234 1 75.19 106 LYS B O 1
#

Organism: Ustilaginoidea virens (NCBI:txid1159556)

InterPro domains:
  IPR013766 Thioredoxin domain [PF00085] (7-102)
  IPR013766 Thioredoxin domain [PS51352] (1-106)
  IPR036249 Thioredoxin-like superfamily [SSF52833] (2-103)
  IPR050620 Thioredoxin H-type-like [PTHR10438] (3-102)

Foldseek 3Di:
DAAAEDQDPVSVQCQLQVAFKEKEWAAAPPDPLRVVCVVVLGVVCPDPVCVSYHHYYYHCVNVVVVCVVVVPDDPGKMFIHGNSHTDDIDHSDHNVRVVVVVVVSD/DAAAEDQDPVSVQCQLQVAFKEKEWAAAPPDPLRVVCVVVLGVVCPDPVCVSYHHYYYHCVNVVVVCVVVVPDDPGKMFIHGNSHTDDIDHSDHNVRVVVVVVVSD